Protein AF-A0A498FDV0-F1 (afdb_monomer)

Nearest PDB structures (foldseek):
  2m6u-assembly1_A  TM=8.963E-01  e=4.991E-01  Streptococcus pneumoniae
  7sqc-assembly1_1W  TM=2.515E-01  e=2.153E+00  Chlamydomonas reinhardtii
  6z0c-assembly1_A  TM=2.646E-01  e=5.334E+00  Escherichia coli
  7sqc-assembly1_1K  TM=2.424E-01  e=3.222E+00  Chlamydomonas reinhardtii

pLDDT: mean 96.11, std 3.75, range [72.81, 98.75]

Secondary structure (DSSP, 8-state):
-HHHHHHHHHHHHHH--SHHHHHHHHHHHHHHHHHHHHHHHHHHHHHHHHHHHHHHHHHHHHHHH-TTS-HHHHHHHHHHHHHHHHHHHHHHHH--SHHHHHHHHHHHHHHHHHHHHHHHHHHHHHHHHHHHHHHHHHHHHH-TTS-HHHHHHHHHHHHHHHHHHHHHHHH--SHHHHHHHHHHHHHHHHHHHHHHHHHHHHHHHHHHHH-

Radius of gyration: 33.16 Å; Cα contacts (8 Å, |Δi|>4): 135; chains: 1; bounding box: 68×24×111 Å

Foldseek 3Di:
DLVVLVVVLVVQLVVDPDPVSNVVSVVVSVVVSVVVVVCPLVVLLVVLLVVLVVVLVVLLVVLVPDPLADPVLSVVLNVVSVVLSVQLNVQSVPDPDSVSSVVSSVVSVVSS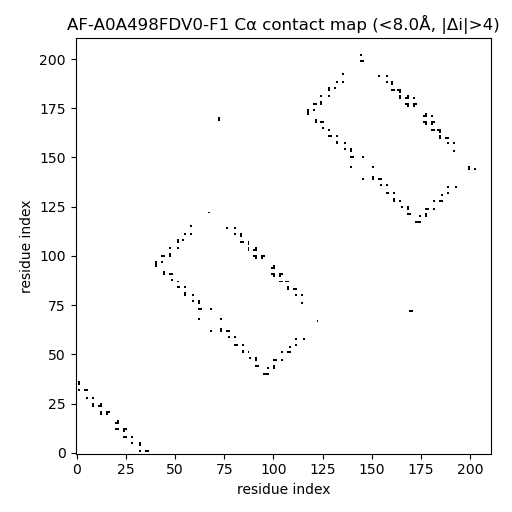VQSVVLVVLLVVLLVVLVVVLVVLLVVLVPDPLDDPVRSVVLNVQSVVLSVQLNVQSSPDPHSVSNVVSSVSSVVSSVVSVVVVVVSSVVVVVVVVVVD

Solvent-accessible surface area (backbone atoms only — not comparable to full-atom values): 11340 Å² total; per-residue (Å²): 105,71,66,59,50,50,53,51,40,54,53,51,40,74,67,40,90,43,74,67,51,32,51,52,45,50,55,54,40,51,52,53,52,52,52,52,60,68,45,49,56,64,50,51,39,56,53,49,49,54,53,51,50,52,54,51,50,53,51,48,52,52,48,71,69,37,84,91,52,51,73,68,52,40,50,56,52,47,54,52,50,50,52,47,49,54,51,32,49,52,43,29,71,67,37,88,47,73,64,46,33,51,50,27,53,50,54,40,51,51,56,52,48,52,50,55,53,50,53,50,52,45,54,55,50,50,55,53,51,52,51,56,50,49,53,53,49,53,54,48,71,69,37,84,89,52,52,73,70,55,41,51,55,49,47,54,54,49,51,51,47,49,54,50,30,49,52,41,34,67,68,35,90,46,73,66,46,32,52,53,25,52,51,54,38,51,51,56,52,49,53,52,54,52,51,53,53,52,50,47,53,54,51,52,58,51,54,65,73,77,109

Sequence (211 aa):
KAEELANSIINNINKATSNQAVSQVQTAGNHAIEQVHANEIPKAKIDANKDVDKQVQALIDEIDRNPNLTDKEKQALKDRINQILQQGHNDINNALTKEEIEQAKAQLAQALQDIKDLVKAKEDAKQDVDKQVQALIDEIDRNPNLTDKEKQALKDRINQILQQGHNDINNAMTKEAIEQAKERLAQALQEIKNLVKAKENAKQDVDKRVQ

Mean predicted aligned error: 5.33 Å

Structure (mmCIF, N/CA/C/O backbone):
data_AF-A0A498FDV0-F1
#
_entry.id   AF-A0A498FDV0-F1
#
loop_
_atom_site.group_PDB
_atom_site.id
_atom_site.type_symbol
_atom_site.label_atom_id
_atom_site.label_alt_id
_atom_site.label_comp_id
_atom_site.label_asym_id
_atom_site.label_entity_id
_atom_site.label_seq_id
_atom_site.pdbx_PDB_ins_code
_atom_site.Cartn_x
_atom_site.Cartn_y
_atom_site.Cartn_z
_atom_site.occupancy
_atom_site.B_iso_or_equiv
_atom_site.auth_seq_id
_atom_site.auth_comp_id
_atom_site.auth_asym_id
_atom_site.auth_atom_id
_atom_site.pdbx_PDB_model_num
ATOM 1 N N . LYS A 1 1 ? 23.142 -7.100 -31.910 1.00 75.94 1 LYS A N 1
ATOM 2 C CA . LYS A 1 1 ? 22.637 -6.068 -32.852 1.00 75.94 1 LYS A CA 1
ATOM 3 C C . LYS A 1 1 ? 23.708 -5.068 -33.282 1.00 75.94 1 LYS A C 1
ATOM 5 O O . LYS A 1 1 ? 24.055 -5.111 -34.451 1.00 75.94 1 LYS A O 1
ATOM 10 N N . ALA A 1 2 ? 24.250 -4.209 -32.407 1.00 83.19 2 ALA A N 1
ATOM 11 C CA . ALA A 1 2 ? 25.318 -3.276 -32.806 1.00 83.19 2 ALA A CA 1
ATOM 12 C C . ALA A 1 2 ? 26.604 -4.008 -33.252 1.00 83.19 2 ALA A C 1
ATOM 14 O O . ALA A 1 2 ? 27.137 -3.712 -34.315 1.00 83.19 2 ALA A O 1
ATOM 15 N N . GLU A 1 3 ? 27.032 -5.041 -32.516 1.00 86.38 3 GLU A N 1
ATOM 16 C CA . GLU A 1 3 ? 28.196 -5.873 -32.882 1.00 86.38 3 GLU A CA 1
ATOM 17 C C . GLU A 1 3 ? 27.989 -6.680 -34.171 1.00 86.38 3 GLU A C 1
ATOM 19 O O . GLU A 1 3 ? 28.874 -6.745 -35.017 1.00 86.38 3 GLU A O 1
ATOM 24 N N . GLU A 1 4 ? 26.807 -7.269 -34.367 1.00 91.25 4 GLU A N 1
ATOM 25 C CA . GLU A 1 4 ? 26.472 -7.992 -35.605 1.00 91.25 4 GLU A CA 1
ATOM 26 C C . GLU A 1 4 ? 26.481 -7.050 -36.818 1.00 91.25 4 GLU A C 1
ATOM 28 O O . GLU A 1 4 ? 27.007 -7.404 -37.875 1.00 91.25 4 GLU A O 1
ATOM 33 N N . LEU A 1 5 ? 25.944 -5.834 -36.654 1.00 92.25 5 LEU A N 1
ATOM 34 C CA . LEU A 1 5 ? 25.983 -4.786 -37.670 1.00 92.25 5 LEU A CA 1
ATOM 35 C C . LEU A 1 5 ? 27.429 -4.372 -37.972 1.00 92.25 5 LEU A C 1
ATOM 37 O O . LEU A 1 5 ? 27.810 -4.329 -39.141 1.00 92.25 5 LEU A O 1
ATOM 41 N N . ALA A 1 6 ? 28.250 -4.146 -36.943 1.00 94.12 6 ALA A N 1
ATOM 42 C CA . ALA A 1 6 ? 29.667 -3.823 -37.097 1.00 94.12 6 ALA A CA 1
ATOM 43 C C . ALA A 1 6 ? 30.427 -4.931 -37.848 1.00 94.12 6 ALA A C 1
ATOM 45 O O . ALA A 1 6 ? 31.130 -4.645 -38.816 1.00 94.12 6 ALA A O 1
ATOM 46 N N . ASN A 1 7 ? 30.216 -6.200 -37.488 1.00 95.44 7 ASN A N 1
ATOM 47 C CA . ASN A 1 7 ? 30.818 -7.347 -38.172 1.00 95.44 7 ASN A CA 1
ATOM 48 C C . ASN A 1 7 ? 30.384 -7.437 -39.643 1.00 95.44 7 ASN A C 1
ATOM 50 O O . ASN A 1 7 ? 31.200 -7.720 -40.522 1.00 95.44 7 ASN A O 1
ATOM 54 N N . SER A 1 8 ? 29.112 -7.157 -39.940 1.00 96.50 8 SER A N 1
ATOM 55 C CA . SER A 1 8 ? 28.621 -7.098 -41.320 1.00 96.50 8 SER A CA 1
ATOM 56 C C . SER A 1 8 ? 29.271 -5.962 -42.115 1.00 96.50 8 SER A C 1
ATOM 58 O O . SER A 1 8 ? 29.622 -6.162 -43.278 1.00 96.50 8 SER A O 1
ATOM 60 N N . ILE A 1 9 ? 29.443 -4.783 -41.512 1.00 96.69 9 ILE A N 1
ATOM 61 C CA . ILE A 1 9 ? 30.109 -3.634 -42.143 1.00 96.69 9 ILE A CA 1
ATOM 62 C C . ILE A 1 9 ? 31.575 -3.973 -42.436 1.00 96.69 9 ILE A C 1
ATOM 64 O O . ILE A 1 9 ? 32.017 -3.790 -43.569 1.00 96.69 9 ILE A O 1
ATOM 68 N N . ILE A 1 10 ? 32.302 -4.544 -41.468 1.00 97.25 10 ILE A N 1
ATOM 69 C CA . ILE A 1 10 ? 33.700 -4.985 -41.631 1.00 97.25 10 ILE A CA 1
ATOM 70 C C . ILE A 1 10 ? 33.821 -5.998 -42.777 1.00 97.25 10 ILE A C 1
ATOM 72 O O . ILE A 1 10 ? 34.682 -5.860 -43.643 1.00 97.25 10 ILE A O 1
ATOM 76 N N . ASN A 1 11 ? 32.919 -6.980 -42.844 1.00 97.69 11 ASN A N 1
ATOM 77 C CA . ASN A 1 11 ? 32.898 -7.951 -43.939 1.00 97.69 11 ASN A CA 1
ATOM 78 C C . ASN A 1 11 ? 32.643 -7.301 -45.306 1.00 97.69 11 ASN A C 1
ATOM 80 O O . ASN A 1 11 ? 33.243 -7.711 -46.299 1.00 97.69 11 ASN A O 1
ATOM 84 N N . ASN A 1 12 ? 31.771 -6.293 -45.376 1.00 97.44 12 ASN A N 1
ATOM 85 C CA . ASN A 1 12 ? 31.515 -5.556 -46.613 1.00 97.44 12 ASN A CA 1
ATOM 86 C C . ASN A 1 12 ? 32.717 -4.692 -47.027 1.00 97.44 12 ASN A C 1
ATOM 88 O O . ASN A 1 12 ? 33.015 -4.618 -48.217 1.00 97.44 12 ASN A O 1
ATOM 92 N N . ILE A 1 13 ? 33.447 -4.111 -46.068 1.00 97.62 13 ILE A N 1
ATOM 93 C CA . ILE A 1 13 ? 34.712 -3.403 -46.319 1.00 97.62 13 ILE A CA 1
ATOM 94 C C . ILE A 1 13 ? 35.754 -4.370 -46.893 1.00 97.62 13 ILE A C 1
ATOM 96 O O . ILE A 1 13 ? 36.356 -4.068 -47.918 1.00 97.62 13 ILE A O 1
ATOM 100 N N . ASN A 1 14 ? 35.906 -5.562 -46.304 1.00 97.81 14 ASN A N 1
ATOM 101 C CA . ASN A 1 14 ? 36.844 -6.585 -46.785 1.00 97.81 14 ASN A CA 1
ATOM 102 C C . ASN A 1 14 ? 36.540 -7.067 -48.218 1.00 97.81 14 ASN A C 1
ATOM 104 O O . ASN A 1 14 ? 37.439 -7.539 -48.909 1.00 97.81 14 ASN A O 1
ATOM 108 N N . LYS A 1 15 ? 35.282 -6.968 -48.669 1.00 97.38 15 LYS A N 1
ATOM 109 C CA . LYS A 1 15 ? 34.854 -7.325 -50.034 1.00 97.38 15 LYS A CA 1
ATOM 110 C C . LYS A 1 15 ? 34.998 -6.183 -51.045 1.00 97.38 15 LYS A C 1
ATOM 112 O O . LYS A 1 15 ? 34.870 -6.429 -52.244 1.00 97.38 15 LYS A O 1
ATOM 117 N N . ALA A 1 16 ? 35.203 -4.946 -50.598 1.00 97.56 16 ALA A N 1
ATOM 118 C CA . ALA A 1 16 ? 35.294 -3.792 -51.482 1.00 97.56 16 ALA A CA 1
ATOM 119 C C . ALA A 1 16 ? 36.609 -3.816 -52.281 1.00 97.56 16 ALA A C 1
ATOM 121 O O . ALA A 1 16 ? 37.687 -4.010 -51.729 1.00 97.56 16 ALA A O 1
ATOM 122 N N . THR A 1 17 ? 36.532 -3.590 -53.594 1.00 97.69 17 THR A N 1
ATOM 123 C CA . THR A 1 17 ? 37.682 -3.707 -54.515 1.00 97.69 17 THR A CA 1
ATOM 124 C C . THR A 1 17 ? 38.292 -2.360 -54.918 1.00 97.69 17 THR A C 1
ATOM 126 O O . THR A 1 17 ? 39.142 -2.305 -55.804 1.00 97.69 17 THR A O 1
ATOM 129 N N . SER A 1 18 ? 37.857 -1.255 -54.304 1.00 98.38 18 SER A N 1
ATOM 130 C CA . SER A 1 18 ? 38.384 0.088 -54.566 1.00 98.38 18 SER A CA 1
ATOM 131 C C . SER A 1 18 ? 38.294 0.985 -53.334 1.00 98.38 18 SER A C 1
ATOM 133 O O . SER A 1 18 ? 37.415 0.815 -52.488 1.00 98.38 18 SER A O 1
ATOM 135 N N . ASN A 1 19 ? 39.160 1.999 -53.270 1.00 97.25 19 ASN A N 1
ATOM 136 C CA . ASN A 1 19 ? 39.151 2.981 -52.181 1.00 97.25 19 ASN A CA 1
ATOM 137 C C . ASN A 1 19 ? 37.806 3.723 -52.082 1.00 97.25 19 ASN A C 1
ATOM 139 O O . ASN A 1 19 ? 37.327 3.996 -50.983 1.00 97.25 19 ASN A O 1
ATOM 143 N N . GLN A 1 20 ? 37.168 4.008 -53.223 1.00 97.94 20 GLN A N 1
ATOM 144 C CA . GLN A 1 20 ? 35.847 4.637 -53.253 1.00 97.94 20 GLN A CA 1
ATOM 145 C C . GLN A 1 20 ? 34.775 3.726 -52.640 1.00 97.94 20 GLN A C 1
ATOM 147 O O . GLN A 1 20 ? 33.971 4.194 -51.836 1.00 97.94 20 GLN A O 1
ATOM 152 N N . ALA A 1 21 ? 34.776 2.431 -52.975 1.00 97.69 21 ALA A N 1
ATOM 153 C CA . ALA A 1 21 ? 33.827 1.471 -52.416 1.00 97.69 21 ALA A CA 1
ATOM 154 C C . ALA A 1 21 ? 34.037 1.276 -50.903 1.00 97.69 21 ALA A C 1
ATOM 156 O O . ALA A 1 21 ? 33.063 1.261 -50.153 1.00 97.69 21 ALA A O 1
ATOM 157 N N . VAL A 1 22 ? 35.294 1.212 -50.439 1.00 97.81 22 VAL A N 1
ATOM 158 C CA . VAL A 1 22 ? 35.624 1.169 -49.002 1.00 97.81 22 VAL A CA 1
ATOM 159 C C . VAL A 1 22 ? 35.039 2.382 -48.275 1.00 97.81 22 VAL A C 1
ATOM 161 O O . VAL A 1 22 ? 34.340 2.217 -47.277 1.00 97.81 22 VAL A O 1
ATOM 164 N N . SER A 1 23 ? 35.266 3.590 -48.801 1.00 97.44 23 SER A N 1
ATOM 165 C CA . SER A 1 23 ? 34.762 4.829 -48.198 1.00 97.44 23 SER A CA 1
ATOM 166 C C . SER A 1 23 ? 33.230 4.867 -48.134 1.00 97.44 23 SER A C 1
ATOM 168 O O . SER A 1 23 ? 32.676 5.205 -47.091 1.00 97.44 23 SER A O 1
ATOM 170 N N . GLN A 1 24 ? 32.534 4.448 -49.197 1.00 97.44 24 GLN A N 1
ATOM 171 C CA . GLN A 1 24 ? 31.067 4.396 -49.218 1.00 97.44 24 GLN A CA 1
ATOM 172 C C . GLN A 1 24 ? 30.502 3.431 -48.166 1.00 97.44 24 GLN A C 1
ATOM 174 O O . GLN A 1 24 ? 29.576 3.795 -47.436 1.00 97.44 24 GLN A O 1
ATOM 179 N N . VAL A 1 25 ? 31.067 2.222 -48.056 1.00 97.62 25 VAL A N 1
ATOM 180 C CA . VAL A 1 25 ? 30.638 1.231 -47.054 1.00 97.62 25 VAL A CA 1
ATOM 181 C C . VAL A 1 25 ? 30.914 1.735 -45.639 1.00 97.62 25 VAL A C 1
ATOM 183 O O . VAL A 1 25 ? 30.055 1.590 -44.771 1.00 97.62 25 VAL A O 1
ATOM 186 N N . GLN A 1 26 ? 32.071 2.359 -45.402 1.00 96.94 26 GLN A N 1
ATOM 187 C CA . GLN A 1 26 ? 32.419 2.921 -44.098 1.00 96.94 26 GLN A CA 1
ATOM 188 C C . GLN A 1 26 ? 31.455 4.043 -43.687 1.00 96.94 26 GLN A C 1
ATOM 190 O O . GLN A 1 26 ? 30.926 4.008 -42.580 1.00 96.94 26 GLN A O 1
ATOM 195 N N . THR A 1 27 ? 31.181 5.012 -44.567 1.00 97.25 27 THR A N 1
ATOM 196 C CA . THR A 1 27 ? 30.262 6.122 -44.265 1.00 97.25 27 THR A CA 1
ATOM 197 C C . THR A 1 27 ? 28.844 5.624 -43.986 1.00 97.25 27 THR A C 1
ATOM 199 O O . THR A 1 27 ? 28.249 6.010 -42.981 1.00 97.25 27 THR A O 1
ATOM 202 N N . ALA A 1 28 ? 28.312 4.730 -44.827 1.00 95.62 28 ALA A N 1
ATOM 203 C CA . ALA A 1 28 ? 26.990 4.144 -44.610 1.00 95.62 28 ALA A CA 1
ATOM 204 C C . ALA A 1 28 ? 26.937 3.303 -43.323 1.00 95.62 28 ALA A C 1
ATOM 206 O O . ALA A 1 28 ? 25.962 3.367 -42.574 1.00 95.62 28 ALA A O 1
ATOM 207 N N . GLY A 1 29 ? 28.000 2.543 -43.047 1.00 95.25 29 GLY A N 1
ATOM 208 C CA . GLY A 1 29 ? 28.129 1.732 -41.843 1.00 95.25 29 GLY A CA 1
ATOM 209 C C . GLY A 1 29 ? 28.155 2.567 -40.564 1.00 95.25 29 GLY A C 1
ATOM 210 O O . GLY A 1 29 ? 27.414 2.266 -39.630 1.00 95.25 29 GLY A O 1
ATOM 211 N N . ASN A 1 30 ? 28.938 3.648 -40.541 1.00 94.06 30 ASN A N 1
ATOM 212 C CA . ASN A 1 30 ? 28.981 4.581 -39.414 1.00 94.06 30 ASN A CA 1
ATOM 213 C C . ASN A 1 30 ? 27.600 5.189 -39.149 1.00 94.06 30 ASN A C 1
ATOM 215 O O . ASN A 1 30 ? 27.132 5.158 -38.013 1.00 94.06 30 ASN A O 1
ATOM 219 N N . HIS A 1 31 ? 26.907 5.642 -40.199 1.00 93.31 31 HIS A N 1
ATOM 220 C CA . HIS A 1 31 ? 25.555 6.178 -40.060 1.00 93.31 31 HIS A CA 1
ATOM 221 C C . HIS A 1 31 ? 24.572 5.140 -39.493 1.00 93.31 31 HIS A C 1
ATOM 223 O O . HIS A 1 31 ? 23.758 5.453 -38.627 1.00 93.31 31 HIS A O 1
ATOM 229 N N . ALA A 1 32 ? 24.663 3.880 -39.930 1.00 92.31 32 ALA A N 1
ATOM 230 C CA . ALA A 1 32 ? 23.825 2.805 -39.404 1.00 92.31 32 ALA A CA 1
ATOM 231 C C . ALA A 1 32 ? 24.106 2.513 -37.917 1.00 92.31 32 ALA A C 1
ATOM 233 O O . ALA A 1 32 ? 23.172 2.282 -37.149 1.00 92.31 32 ALA A O 1
ATOM 234 N N . ILE A 1 33 ? 25.373 2.549 -37.491 1.00 91.25 33 ILE A N 1
ATOM 235 C CA . ILE A 1 33 ? 25.759 2.374 -36.081 1.00 91.25 33 ILE A CA 1
ATOM 236 C C . ILE A 1 33 ? 25.231 3.535 -35.227 1.00 91.25 33 ILE A C 1
ATOM 238 O O . ILE A 1 33 ? 24.630 3.296 -34.179 1.00 91.25 33 ILE A O 1
ATOM 242 N N . GLU A 1 34 ? 25.387 4.777 -35.691 1.00 89.38 34 GLU A N 1
ATOM 243 C CA . GLU A 1 34 ? 24.839 5.965 -35.024 1.00 89.38 34 GLU A CA 1
ATOM 244 C C . GLU A 1 34 ? 23.321 5.865 -34.847 1.00 89.38 34 GLU A C 1
ATOM 246 O O . GLU A 1 34 ? 22.807 6.120 -33.757 1.00 89.38 34 GLU A O 1
ATOM 251 N N . GLN A 1 35 ? 22.599 5.418 -35.879 1.00 88.25 35 GLN A N 1
ATOM 252 C CA . GLN A 1 35 ? 21.157 5.190 -35.790 1.00 88.25 35 GLN A CA 1
ATOM 253 C C . GLN A 1 35 ? 20.791 4.105 -34.769 1.00 88.25 35 GLN A C 1
ATOM 255 O O . GLN A 1 35 ? 19.792 4.243 -34.062 1.00 88.25 35 GLN A O 1
ATOM 260 N N . VAL A 1 36 ? 21.563 3.018 -34.672 1.00 88.81 36 VAL A N 1
ATOM 261 C CA . VAL A 1 36 ? 21.324 1.985 -33.650 1.00 88.81 36 VAL A CA 1
ATOM 262 C C . VAL A 1 36 ? 21.475 2.582 -32.255 1.00 88.81 36 VAL A C 1
ATOM 264 O O . VAL A 1 36 ? 20.561 2.429 -31.446 1.00 88.81 36 VAL A O 1
ATOM 267 N N . HIS A 1 37 ? 22.567 3.304 -31.994 1.00 85.06 37 HIS A N 1
ATOM 268 C CA . HIS A 1 37 ? 22.805 3.946 -30.700 1.00 85.06 37 HIS A CA 1
ATOM 269 C C . HIS A 1 37 ? 21.717 4.970 -30.353 1.00 85.06 37 HIS A C 1
ATOM 271 O O . HIS A 1 37 ? 21.206 4.961 -29.233 1.00 85.06 37 HIS A O 1
ATOM 277 N N . ALA A 1 38 ? 21.287 5.784 -31.322 1.00 84.00 38 ALA A N 1
ATOM 278 C CA . ALA A 1 38 ? 20.206 6.752 -31.136 1.00 84.00 38 ALA A CA 1
ATOM 279 C C . ALA A 1 38 ? 18.871 6.098 -30.726 1.00 84.00 38 ALA A C 1
ATOM 281 O O . ALA A 1 38 ? 18.073 6.707 -30.015 1.00 84.00 38 ALA A O 1
ATOM 282 N N . ASN A 1 39 ? 18.632 4.846 -31.130 1.00 90.25 39 ASN A N 1
ATOM 283 C CA . ASN A 1 39 ? 17.395 4.118 -30.847 1.00 90.25 39 ASN A CA 1
ATOM 284 C C . ASN A 1 39 ? 17.421 3.298 -29.546 1.00 90.25 39 ASN A C 1
ATOM 286 O O . ASN A 1 39 ? 16.374 2.803 -29.120 1.00 90.25 39 ASN A O 1
ATOM 290 N N . GLU A 1 40 ? 18.572 3.145 -28.884 1.00 92.31 40 GLU A N 1
ATOM 291 C CA . GLU A 1 40 ? 18.654 2.332 -27.666 1.00 92.31 40 GLU A CA 1
ATOM 292 C C . GLU A 1 40 ? 17.904 2.949 -26.482 1.00 92.31 40 GLU A C 1
ATOM 294 O O . GLU A 1 40 ? 17.214 2.228 -25.760 1.00 92.31 40 GLU A O 1
ATOM 299 N N . ILE A 1 41 ? 18.008 4.269 -26.292 1.00 94.38 41 ILE A N 1
ATOM 300 C CA . ILE A 1 41 ? 17.327 4.978 -25.199 1.00 94.38 41 ILE A CA 1
ATOM 301 C C . ILE A 1 41 ? 15.803 4.998 -25.402 1.00 94.38 41 ILE A C 1
ATOM 303 O O . ILE A 1 41 ? 15.097 4.580 -24.484 1.00 94.38 41 ILE A O 1
ATOM 307 N N . PRO A 1 42 ? 15.256 5.378 -26.578 1.00 95.88 42 PRO A N 1
ATOM 308 C CA . PRO A 1 42 ? 13.819 5.270 -26.835 1.00 95.88 42 PRO A CA 1
ATOM 309 C C . PRO A 1 42 ? 13.261 3.866 -26.585 1.00 95.88 42 PRO A C 1
ATOM 311 O O . PRO A 1 42 ? 12.205 3.719 -25.971 1.00 95.88 42 PRO A O 1
ATOM 314 N N . LYS A 1 43 ? 13.984 2.820 -27.010 1.00 95.62 43 LYS A N 1
ATOM 315 C CA . LYS A 1 43 ? 13.566 1.440 -26.756 1.00 95.62 43 LYS A CA 1
ATOM 316 C C . LYS A 1 43 ? 13.569 1.112 -25.259 1.00 95.62 43 LYS A C 1
ATOM 318 O O . LYS A 1 43 ? 12.594 0.546 -24.775 1.00 95.62 43 LYS A O 1
ATOM 323 N N . ALA A 1 44 ? 14.624 1.489 -24.534 1.00 97.31 44 ALA A N 1
ATOM 324 C CA . ALA A 1 44 ? 14.711 1.267 -23.092 1.00 97.31 44 ALA A CA 1
ATOM 325 C C . ALA A 1 44 ? 13.559 1.946 -22.331 1.00 97.31 44 ALA A C 1
ATOM 327 O O . ALA A 1 44 ? 13.000 1.337 -21.427 1.00 97.31 44 ALA A O 1
ATOM 328 N N . LYS A 1 45 ? 13.140 3.153 -22.742 1.00 98.25 45 LYS A N 1
ATOM 329 C CA . LYS A 1 45 ? 11.968 3.841 -22.170 1.00 98.25 45 LYS A CA 1
ATOM 330 C C . LYS A 1 45 ? 10.669 3.067 -22.389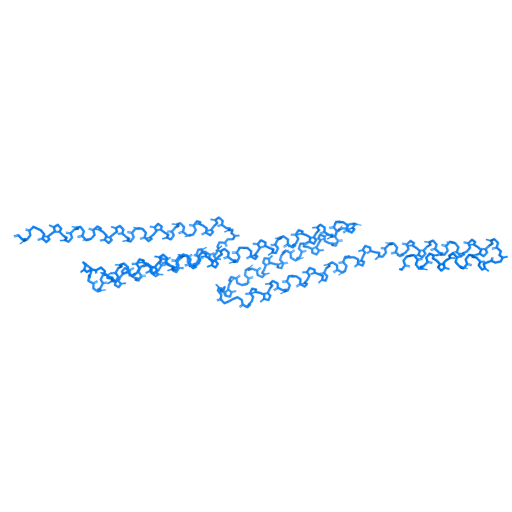 1.00 98.25 45 LYS A C 1
ATOM 332 O O . LYS A 1 45 ? 9.886 2.912 -21.460 1.00 98.25 45 LYS A O 1
ATOM 337 N N . ILE A 1 46 ? 10.445 2.552 -23.601 1.00 98.12 46 ILE A N 1
ATOM 338 C CA . ILE A 1 46 ? 9.254 1.745 -23.918 1.00 98.12 46 ILE A CA 1
ATOM 339 C C . ILE A 1 46 ? 9.209 0.478 -23.060 1.00 98.12 46 ILE A C 1
ATOM 341 O O . ILE A 1 46 ? 8.150 0.130 -22.536 1.00 98.12 46 ILE A O 1
ATOM 345 N N . ASP A 1 47 ? 10.338 -0.220 -22.939 1.00 97.88 47 ASP A N 1
ATOM 346 C CA . ASP A 1 47 ? 10.422 -1.450 -22.153 1.00 97.88 47 ASP A CA 1
ATOM 347 C C . ASP A 1 47 ? 10.231 -1.147 -20.652 1.00 97.88 47 ASP A C 1
ATOM 349 O O . ASP A 1 47 ? 9.429 -1.808 -19.994 1.00 97.88 47 ASP A O 1
ATOM 353 N N . ALA A 1 48 ? 10.844 -0.075 -20.139 1.00 98.62 48 ALA A N 1
ATOM 354 C CA . ALA A 1 48 ? 10.668 0.389 -18.763 1.00 98.62 48 ALA A CA 1
ATOM 355 C C . ALA A 1 48 ? 9.215 0.766 -18.433 1.00 98.62 48 ALA A C 1
ATOM 357 O O . ALA A 1 48 ? 8.694 0.318 -17.413 1.00 98.62 48 ALA A O 1
ATOM 358 N N . ASN A 1 49 ? 8.546 1.524 -19.308 1.00 98.50 49 ASN A N 1
ATOM 359 C CA . ASN A 1 49 ? 7.143 1.910 -19.134 1.00 98.50 49 ASN A CA 1
ATOM 360 C C . ASN A 1 49 ? 6.228 0.676 -19.049 1.00 98.50 49 ASN A C 1
ATOM 362 O O . ASN A 1 49 ? 5.400 0.577 -18.148 1.00 98.50 49 ASN A O 1
ATOM 366 N N . LYS A 1 50 ? 6.444 -0.332 -19.907 1.00 98.56 50 LYS A N 1
ATOM 367 C CA . LYS A 1 50 ? 5.698 -1.602 -19.831 1.00 98.56 50 LYS A CA 1
ATOM 368 C C . LYS A 1 50 ? 5.940 -2.356 -18.525 1.00 98.56 50 LYS A C 1
ATOM 370 O O . LYS A 1 50 ? 5.028 -3.011 -18.022 1.00 98.56 50 LYS A O 1
ATOM 375 N N . ASP A 1 51 ? 7.165 -2.330 -18.010 1.00 98.38 51 ASP A N 1
ATOM 376 C CA . ASP A 1 51 ? 7.507 -3.021 -16.769 1.00 98.38 51 ASP A CA 1
ATOM 377 C C . ASP A 1 51 ? 6.877 -2.343 -15.547 1.00 98.38 51 ASP A C 1
ATOM 379 O O . ASP A 1 51 ? 6.371 -3.042 -14.666 1.00 98.38 51 ASP A O 1
ATOM 383 N N . VAL A 1 52 ? 6.858 -1.006 -15.490 1.00 98.56 52 VAL A N 1
ATOM 384 C CA . VAL A 1 52 ? 6.190 -0.286 -14.391 1.00 98.56 52 VAL A CA 1
ATOM 385 C C . VAL A 1 52 ? 4.668 -0.392 -14.477 1.00 98.56 52 VAL A C 1
ATOM 387 O O . VAL A 1 52 ? 4.033 -0.585 -13.443 1.00 98.56 52 VAL A O 1
ATOM 390 N N . ASP A 1 53 ? 4.084 -0.395 -15.683 1.00 98.75 53 ASP A N 1
ATOM 391 C CA . ASP A 1 53 ? 2.645 -0.628 -15.882 1.00 98.75 53 ASP A CA 1
ATOM 392 C C . ASP A 1 53 ? 2.218 -1.986 -15.305 1.00 98.75 53 ASP A C 1
ATOM 394 O O . ASP A 1 53 ? 1.221 -2.087 -14.589 1.00 98.75 53 ASP A O 1
ATOM 398 N N . LYS A 1 54 ? 3.004 -3.043 -15.558 1.00 98.50 54 LYS A N 1
ATOM 399 C CA . LYS A 1 54 ? 2.743 -4.382 -15.001 1.00 98.50 54 LYS A CA 1
ATOM 400 C C . LYS A 1 54 ? 2.838 -4.409 -13.478 1.00 98.50 54 LYS A C 1
ATOM 402 O O . LYS A 1 54 ? 1.999 -5.036 -12.836 1.00 98.50 54 LYS A O 1
ATOM 407 N N . GLN A 1 55 ? 3.854 -3.764 -12.903 1.00 98.12 55 GLN A N 1
ATOM 408 C CA . GLN A 1 55 ? 4.026 -3.700 -11.447 1.00 98.12 55 GLN A CA 1
ATOM 409 C C . GLN A 1 55 ? 2.864 -2.966 -10.776 1.00 98.12 55 GLN A C 1
ATOM 411 O O . GLN A 1 55 ? 2.331 -3.437 -9.771 1.00 98.12 55 GLN A O 1
ATOM 416 N N . VAL A 1 56 ? 2.436 -1.846 -11.361 1.00 98.62 56 VAL A N 1
ATOM 417 C CA . VAL A 1 56 ? 1.288 -1.082 -10.876 1.00 98.62 56 VAL A CA 1
ATOM 418 C C . VAL A 1 56 ? 0.004 -1.894 -10.981 1.00 98.62 56 VAL A C 1
ATOM 420 O O . VAL A 1 56 ? -0.720 -1.994 -9.991 1.00 98.62 56 VAL A O 1
ATOM 423 N N . GLN A 1 57 ? -0.256 -2.537 -12.122 1.00 98.62 57 GLN A N 1
ATOM 424 C CA . GLN A 1 57 ? -1.451 -3.365 -12.282 1.00 98.62 57 GLN A CA 1
ATOM 425 C C . GLN A 1 57 ? -1.486 -4.520 -11.274 1.00 98.62 57 GLN A C 1
ATOM 427 O O . GLN A 1 57 ? -2.537 -4.800 -10.707 1.00 98.62 57 GLN A O 1
ATOM 432 N N . ALA A 1 58 ? -0.344 -5.157 -10.995 1.00 98.38 58 ALA A N 1
ATOM 433 C CA . ALA A 1 58 ? -0.267 -6.213 -9.990 1.00 98.38 58 ALA A CA 1
ATOM 434 C C . ALA A 1 58 ? -0.663 -5.713 -8.588 1.00 98.38 58 ALA A C 1
ATOM 436 O O . ALA A 1 58 ? -1.425 -6.383 -7.895 1.00 98.38 58 ALA A O 1
ATOM 437 N N . LEU A 1 59 ? -0.204 -4.524 -8.180 1.00 98.44 59 LEU A N 1
ATOM 438 C CA . LEU A 1 59 ? -0.600 -3.939 -6.896 1.00 98.44 59 LEU A CA 1
ATOM 439 C C . LEU A 1 59 ? -2.078 -3.508 -6.882 1.00 98.44 59 LEU A C 1
ATOM 441 O O . LEU A 1 59 ? -2.759 -3.694 -5.875 1.00 98.44 59 LEU A O 1
ATOM 445 N N . ILE A 1 60 ? -2.599 -2.969 -7.986 1.00 98.56 60 ILE A N 1
ATOM 446 C CA . ILE A 1 60 ? -4.029 -2.649 -8.111 1.00 98.56 60 ILE A CA 1
ATOM 447 C C . ILE A 1 60 ? -4.878 -3.916 -7.928 1.00 98.56 60 ILE A C 1
ATOM 449 O O . ILE A 1 60 ? -5.823 -3.904 -7.141 1.00 98.56 60 ILE A O 1
ATOM 453 N N . ASP A 1 61 ? -4.502 -5.021 -8.573 1.00 98.50 61 ASP A N 1
ATOM 454 C CA . ASP A 1 61 ? -5.176 -6.314 -8.430 1.00 98.50 61 ASP A CA 1
ATOM 455 C C . ASP A 1 61 ? -5.106 -6.853 -6.988 1.00 98.50 61 ASP A C 1
ATOM 457 O O . ASP A 1 61 ? -6.090 -7.400 -6.483 1.00 98.50 61 ASP A O 1
ATOM 461 N N . GLU A 1 62 ? -3.952 -6.722 -6.320 1.00 97.88 62 GLU A N 1
ATOM 462 C CA . GLU A 1 62 ? -3.782 -7.081 -4.902 1.00 97.88 62 GLU A CA 1
ATOM 463 C C . GLU A 1 62 ? -4.744 -6.274 -4.010 1.00 97.88 62 GLU A C 1
ATOM 465 O O . GLU A 1 62 ? -5.424 -6.850 -3.158 1.00 97.88 62 GLU A O 1
ATOM 470 N N . ILE A 1 63 ? -4.858 -4.961 -4.237 1.00 97.12 63 ILE A N 1
ATOM 471 C CA . ILE A 1 63 ? -5.770 -4.072 -3.499 1.00 97.12 63 ILE A CA 1
ATOM 472 C C . ILE A 1 63 ? -7.232 -4.428 -3.760 1.00 97.12 63 ILE A C 1
ATOM 474 O O . ILE A 1 63 ? -8.022 -4.508 -2.818 1.00 97.12 63 ILE A O 1
ATOM 478 N N . ASP A 1 64 ? -7.608 -4.672 -5.015 1.00 98.00 64 ASP A N 1
ATOM 479 C CA . ASP A 1 64 ? -8.987 -5.003 -5.372 1.00 98.00 64 ASP A CA 1
ATOM 480 C C . ASP A 1 64 ? -9.434 -6.332 -4.746 1.00 98.00 64 ASP A C 1
ATOM 482 O O . ASP A 1 64 ? -10.573 -6.445 -4.278 1.00 98.00 64 ASP A O 1
ATOM 486 N N . ARG A 1 65 ? -8.529 -7.314 -4.652 1.00 97.75 65 ARG A N 1
ATOM 487 C CA . ARG A 1 65 ? -8.791 -8.615 -4.015 1.00 97.75 65 ARG A CA 1
ATOM 488 C C . ARG A 1 65 ? -8.735 -8.585 -2.491 1.00 97.75 65 ARG A C 1
ATOM 490 O O . ARG A 1 65 ? -9.169 -9.554 -1.874 1.00 97.75 65 ARG A O 1
ATOM 497 N N . ASN A 1 66 ? -8.230 -7.516 -1.877 1.00 95.25 66 ASN A N 1
ATOM 498 C CA . ASN A 1 66 ? -8.107 -7.441 -0.427 1.00 95.25 66 ASN A CA 1
ATOM 499 C C . ASN A 1 66 ? -9.499 -7.286 0.237 1.00 95.25 66 ASN A C 1
ATOM 501 O O . ASN A 1 66 ? -10.175 -6.278 0.001 1.00 95.25 66 ASN A O 1
ATOM 505 N N . PRO A 1 67 ? -9.958 -8.251 1.060 1.00 93.50 67 PRO A N 1
ATOM 506 C CA . PRO A 1 67 ? -11.264 -8.187 1.719 1.00 93.50 67 PRO A CA 1
ATOM 507 C C . PRO A 1 67 ? -11.283 -7.280 2.961 1.00 93.50 67 PRO A C 1
ATOM 509 O O . PRO A 1 67 ? -12.359 -6.926 3.433 1.00 93.50 67 PRO A O 1
ATOM 512 N N . ASN A 1 68 ? -10.118 -6.894 3.489 1.00 88.88 68 ASN A N 1
ATOM 513 C CA . ASN A 1 68 ? -9.983 -6.055 4.685 1.00 88.88 68 ASN A CA 1
ATOM 514 C C . ASN A 1 68 ? -10.058 -4.549 4.371 1.00 88.88 68 ASN A C 1
ATOM 516 O O . ASN A 1 68 ? -10.078 -3.714 5.285 1.00 88.88 68 ASN A O 1
ATOM 520 N N . LEU A 1 69 ? -10.074 -4.196 3.083 1.00 90.94 69 LEU A N 1
ATOM 521 C CA . LEU A 1 69 ? -10.223 -2.830 2.595 1.00 90.94 69 LEU A CA 1
ATOM 522 C C . LEU A 1 69 ? -11.664 -2.579 2.151 1.00 90.94 69 LEU A C 1
ATOM 524 O O . LEU A 1 69 ? -12.236 -3.345 1.376 1.00 90.94 69 LEU A O 1
ATOM 528 N N . THR A 1 70 ? -12.225 -1.459 2.592 1.00 89.31 70 THR A N 1
ATOM 529 C CA . THR A 1 70 ? -13.490 -0.931 2.072 1.00 89.31 70 THR A CA 1
ATOM 530 C C . THR A 1 70 ? -13.324 -0.420 0.641 1.00 89.31 70 THR A C 1
ATOM 532 O O . THR A 1 70 ? -12.228 -0.038 0.227 1.00 89.31 70 THR A O 1
ATOM 535 N N . ASP A 1 71 ? -14.419 -0.320 -0.115 1.00 92.50 71 ASP A N 1
ATOM 536 C CA . ASP A 1 71 ? -14.381 0.199 -1.492 1.00 92.50 71 ASP A CA 1
ATOM 537 C C . ASP A 1 71 ? -13.790 1.614 -1.573 1.00 92.50 71 ASP A C 1
ATOM 539 O O . ASP A 1 71 ? -13.037 1.939 -2.492 1.00 92.50 71 ASP A O 1
ATOM 543 N N . LYS A 1 72 ? -14.074 2.451 -0.568 1.00 89.44 72 LYS A N 1
ATOM 544 C CA . LYS A 1 72 ? -13.521 3.805 -0.472 1.00 89.44 72 LYS A CA 1
ATOM 545 C C . LYS A 1 72 ? -12.005 3.789 -0.249 1.00 89.44 72 LYS A C 1
ATOM 547 O O . LYS A 1 72 ? -11.299 4.575 -0.877 1.00 89.44 72 LYS A O 1
ATOM 552 N N . GLU A 1 73 ? -11.501 2.903 0.615 1.00 90.25 73 GLU A N 1
ATOM 553 C CA . GLU A 1 73 ? -10.056 2.725 0.824 1.00 90.25 73 GLU A CA 1
ATOM 554 C C . GLU A 1 73 ? -9.374 2.221 -0.450 1.00 90.25 73 GLU A C 1
ATOM 556 O O . GLU A 1 73 ? -8.352 2.776 -0.854 1.00 90.25 73 GLU A O 1
ATOM 561 N N . LYS A 1 74 ? -9.966 1.222 -1.119 1.00 94.06 74 LYS A N 1
ATOM 562 C CA . LYS A 1 74 ? -9.458 0.702 -2.395 1.00 94.06 74 LYS A CA 1
ATOM 563 C C . LYS A 1 74 ? -9.346 1.811 -3.430 1.00 94.06 74 LYS A C 1
ATOM 565 O O . LYS A 1 74 ? -8.306 1.938 -4.070 1.00 94.06 74 LYS A O 1
ATOM 570 N N . GLN A 1 75 ? -10.382 2.637 -3.576 1.00 95.62 75 GLN A N 1
ATOM 571 C CA . GLN A 1 75 ? -10.358 3.734 -4.540 1.00 95.62 75 GLN A CA 1
ATOM 572 C C . GLN A 1 75 ? -9.258 4.754 -4.220 1.00 95.62 75 GLN A C 1
ATOM 574 O O . GLN A 1 75 ? -8.476 5.087 -5.104 1.00 95.62 75 GLN A O 1
ATOM 579 N N . ALA A 1 76 ? -9.129 5.180 -2.960 1.00 91.81 76 ALA A N 1
ATOM 580 C CA . ALA A 1 76 ? -8.100 6.140 -2.561 1.00 91.81 76 ALA A CA 1
ATOM 581 C C . ALA A 1 76 ? -6.670 5.614 -2.798 1.00 91.81 76 ALA A C 1
ATOM 583 O O . ALA A 1 76 ? -5.798 6.354 -3.257 1.00 91.81 76 ALA A O 1
ATOM 584 N N . LEU A 1 77 ? -6.427 4.328 -2.522 1.00 95.56 77 LEU A N 1
ATOM 585 C CA . LEU A 1 77 ? -5.136 3.691 -2.788 1.00 95.56 77 LEU A CA 1
ATOM 586 C C . LEU A 1 77 ? -4.860 3.589 -4.293 1.00 95.56 77 LEU A C 1
ATOM 588 O O . LEU A 1 77 ? -3.757 3.918 -4.725 1.00 95.56 77 LEU A O 1
ATOM 592 N N . LYS A 1 78 ? -5.857 3.200 -5.099 1.00 97.31 78 LYS A N 1
ATOM 593 C CA . LYS A 1 78 ? -5.736 3.154 -6.566 1.00 97.31 78 LYS A CA 1
ATOM 594 C C . LYS A 1 78 ? -5.452 4.530 -7.160 1.00 97.31 78 LYS A C 1
ATOM 596 O O . LYS A 1 78 ? -4.577 4.647 -8.013 1.00 97.31 78 LYS A O 1
ATOM 601 N N . ASP A 1 79 ? -6.117 5.576 -6.677 1.00 97.56 79 ASP A N 1
ATOM 602 C CA . ASP A 1 79 ? -5.854 6.952 -7.108 1.00 97.56 79 ASP A CA 1
ATOM 603 C C . ASP A 1 79 ? -4.408 7.356 -6.794 1.00 97.56 79 ASP A C 1
ATOM 605 O O . ASP A 1 79 ? -3.710 7.910 -7.646 1.00 97.56 79 ASP A O 1
ATOM 609 N N . ARG A 1 80 ? -3.914 7.011 -5.597 1.00 96.50 80 ARG A N 1
ATOM 610 C CA . ARG A 1 80 ? -2.527 7.284 -5.205 1.00 96.50 80 ARG A CA 1
ATOM 611 C C . ARG A 1 80 ? -1.515 6.507 -6.047 1.00 96.50 80 ARG A C 1
ATOM 613 O O . ARG A 1 80 ? -0.501 7.070 -6.452 1.00 96.50 80 ARG A O 1
ATOM 620 N N . ILE A 1 81 ? -1.790 5.240 -6.338 1.00 98.44 81 ILE A N 1
ATOM 621 C CA . ILE A 1 81 ? -0.952 4.405 -7.203 1.00 98.44 81 ILE A CA 1
ATOM 622 C C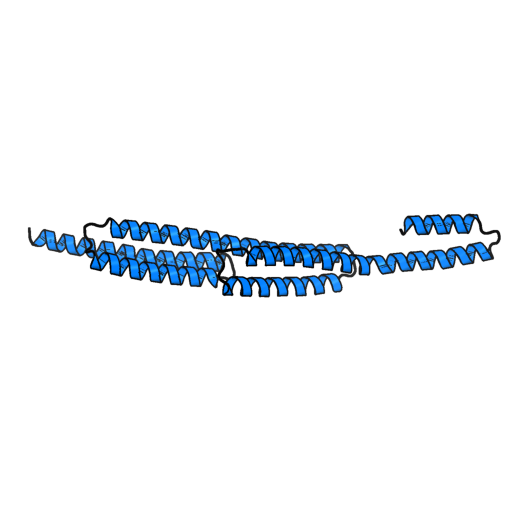 . ILE A 1 81 ? -0.916 4.959 -8.629 1.00 98.44 81 ILE A C 1
ATOM 624 O O . ILE A 1 81 ? 0.155 5.034 -9.223 1.00 98.44 81 ILE A O 1
ATOM 628 N N . ASN A 1 82 ? -2.048 5.418 -9.162 1.00 98.56 82 ASN A N 1
ATOM 629 C CA . ASN A 1 82 ? -2.098 6.043 -10.482 1.00 98.56 82 ASN A CA 1
ATOM 630 C C . ASN A 1 82 ? -1.293 7.350 -10.537 1.00 98.56 82 ASN A C 1
ATOM 632 O O . ASN A 1 82 ? -0.648 7.619 -11.548 1.00 98.56 82 ASN A O 1
ATOM 636 N N . GLN A 1 83 ? -1.263 8.137 -9.455 1.00 98.50 83 GLN A N 1
ATOM 637 C CA . GLN A 1 83 ? -0.373 9.303 -9.358 1.00 98.50 83 GLN A CA 1
ATOM 638 C C . GLN A 1 83 ? 1.107 8.897 -9.391 1.00 98.50 83 GLN A C 1
ATOM 640 O O . GLN A 1 83 ? 1.894 9.520 -10.102 1.00 98.50 83 GLN A O 1
ATOM 645 N N . ILE A 1 84 ? 1.483 7.841 -8.659 1.00 98.50 84 ILE A N 1
ATOM 646 C CA . ILE A 1 84 ? 2.846 7.284 -8.685 1.00 98.50 84 ILE A CA 1
ATOM 647 C C . ILE A 1 84 ? 3.200 6.807 -10.100 1.00 98.50 84 ILE A C 1
ATOM 649 O O . ILE A 1 84 ? 4.287 7.106 -10.587 1.00 98.50 84 ILE A O 1
ATOM 653 N N . LEU A 1 85 ? 2.278 6.120 -10.783 1.00 98.69 85 LEU A N 1
ATOM 654 C CA . LEU A 1 85 ? 2.477 5.651 -12.153 1.00 98.69 85 LEU A CA 1
ATOM 655 C C . LEU A 1 85 ? 2.697 6.818 -13.122 1.00 98.69 85 LEU A C 1
ATOM 657 O O . LEU A 1 85 ? 3.644 6.795 -13.902 1.00 98.69 85 LEU A O 1
ATOM 661 N N . GLN A 1 86 ? 1.856 7.853 -13.057 1.00 98.75 86 GLN A N 1
ATOM 662 C CA . GLN A 1 86 ? 2.008 9.050 -13.890 1.00 98.75 86 GLN A CA 1
ATOM 663 C C . GLN A 1 86 ? 3.361 9.729 -13.666 1.00 98.75 86 GLN A C 1
ATOM 665 O O . GLN A 1 86 ? 4.022 10.102 -14.634 1.00 98.75 86 GLN A O 1
ATOM 670 N N . GLN A 1 87 ? 3.791 9.855 -12.408 1.00 98.62 87 GLN A N 1
ATOM 671 C CA . GLN A 1 87 ? 5.103 10.405 -12.082 1.00 98.62 87 GLN A CA 1
ATOM 672 C C . GLN A 1 87 ? 6.231 9.532 -12.651 1.00 98.62 87 GLN A C 1
ATOM 674 O O . GLN A 1 87 ? 7.106 10.051 -13.336 1.00 98.62 87 GLN A O 1
ATOM 679 N N . GLY A 1 88 ? 6.157 8.209 -12.477 1.00 98.62 88 GLY A N 1
ATOM 680 C CA . GLY A 1 88 ? 7.148 7.281 -13.023 1.00 98.62 88 GLY A CA 1
ATOM 681 C C . GLY A 1 88 ? 7.244 7.318 -14.550 1.00 98.62 88 GLY A C 1
ATOM 682 O O . GLY A 1 88 ? 8.351 7.340 -15.083 1.00 98.62 88 GLY A O 1
ATOM 683 N N . HIS A 1 89 ? 6.114 7.403 -15.264 1.00 98.62 89 HIS A N 1
ATOM 684 C CA . HIS A 1 89 ? 6.112 7.608 -16.722 1.00 98.62 89 HIS A CA 1
ATOM 685 C C . HIS A 1 89 ? 6.812 8.910 -17.104 1.00 98.62 89 HIS A C 1
ATOM 687 O O . HIS A 1 89 ? 7.603 8.928 -18.045 1.00 98.62 89 HIS A O 1
ATOM 693 N N . ASN A 1 90 ? 6.546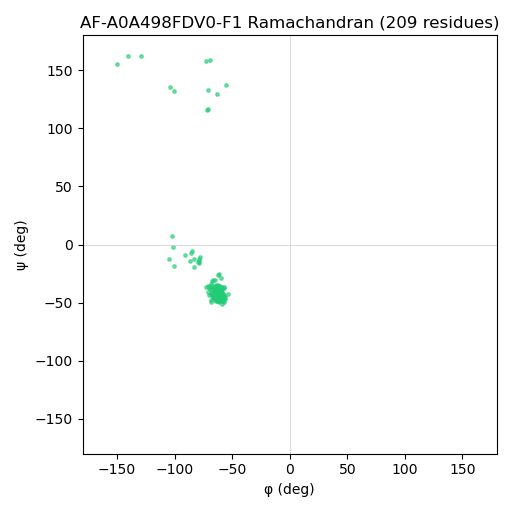 10.004 -16.386 1.00 98.69 90 ASN A N 1
ATOM 694 C CA . ASN A 1 90 ? 7.201 11.285 -16.646 1.00 98.69 90 ASN A CA 1
ATOM 695 C C . ASN A 1 90 ? 8.716 11.194 -16.423 1.00 98.69 90 ASN A C 1
ATOM 697 O O . ASN A 1 90 ? 9.480 11.642 -17.278 1.00 98.69 90 ASN A O 1
ATOM 701 N N . ASP A 1 91 ? 9.152 10.572 -15.329 1.00 98.69 91 ASP A N 1
ATOM 702 C CA . ASP A 1 91 ? 10.570 10.425 -14.993 1.00 98.69 91 ASP A CA 1
ATOM 703 C C . ASP A 1 91 ? 11.303 9.544 -16.021 1.00 98.69 91 ASP A C 1
ATOM 705 O O . ASP A 1 91 ? 12.351 9.936 -16.539 1.00 98.69 91 ASP A O 1
ATOM 709 N N . ILE A 1 92 ? 10.708 8.416 -16.430 1.00 98.69 92 ILE A N 1
ATOM 710 C CA . ILE A 1 92 ? 11.249 7.551 -17.496 1.00 98.69 92 ILE A CA 1
ATOM 711 C C . ILE A 1 92 ? 11.307 8.297 -18.835 1.00 98.69 92 ILE A C 1
ATOM 713 O O . ILE A 1 92 ? 12.298 8.207 -19.564 1.00 98.69 92 ILE A O 1
ATOM 717 N N . ASN A 1 93 ? 10.263 9.051 -19.185 1.00 97.94 93 ASN A N 1
ATOM 718 C CA . ASN A 1 93 ? 10.218 9.790 -20.445 1.00 97.94 93 ASN A CA 1
ATOM 719 C C . ASN A 1 93 ? 11.246 10.928 -20.489 1.00 97.94 93 ASN A C 1
ATOM 721 O O . ASN A 1 93 ? 11.791 11.199 -21.563 1.00 97.94 93 ASN A O 1
ATOM 725 N N . ASN A 1 94 ? 11.560 11.538 -19.346 1.00 97.62 94 ASN A N 1
ATOM 726 C CA . ASN A 1 94 ? 12.549 12.610 -19.228 1.00 97.62 94 ASN A CA 1
ATOM 727 C C . ASN A 1 94 ? 13.995 12.107 -19.101 1.00 97.62 94 ASN A C 1
ATOM 729 O O . ASN A 1 94 ? 14.915 12.861 -19.411 1.00 97.62 94 ASN A O 1
ATOM 733 N N . ALA A 1 95 ? 14.209 10.847 -18.713 1.00 98.06 95 ALA A N 1
ATOM 734 C CA . ALA A 1 95 ? 15.539 10.253 -18.598 1.00 98.06 95 ALA A CA 1
ATOM 735 C C . ALA A 1 95 ? 16.344 10.354 -19.910 1.00 98.06 95 ALA A C 1
ATOM 737 O O . ALA A 1 95 ? 15.829 10.105 -21.004 1.00 98.06 95 ALA A O 1
ATOM 738 N N . LEU A 1 96 ? 17.627 10.693 -19.824 1.00 96.12 96 LEU A N 1
ATOM 739 C CA . LEU A 1 96 ? 18.537 10.813 -20.969 1.00 96.12 96 LEU A CA 1
ATOM 740 C C . LEU A 1 96 ? 19.429 9.577 -21.121 1.00 96.12 96 LEU A C 1
ATOM 742 O O . LEU A 1 96 ? 19.967 9.317 -22.198 1.00 96.12 96 LEU A O 1
ATOM 746 N N 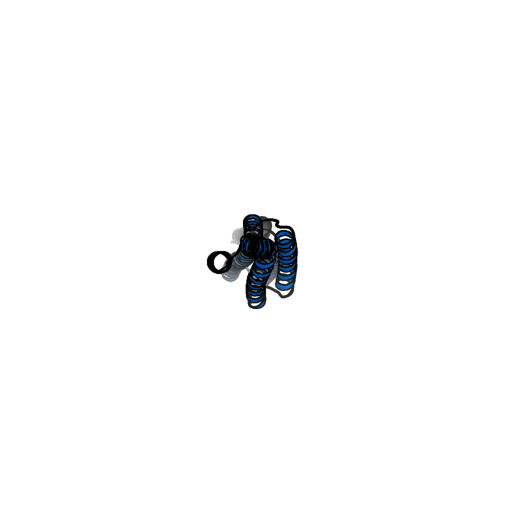. THR A 1 97 ? 19.552 8.788 -20.058 1.00 96.44 97 THR A N 1
ATOM 747 C CA . THR A 1 97 ? 20.423 7.617 -19.973 1.00 96.44 97 THR A CA 1
ATOM 748 C C . THR A 1 97 ? 19.667 6.383 -19.481 1.00 96.44 97 THR A C 1
ATOM 750 O O . THR A 1 97 ? 18.598 6.473 -18.881 1.00 96.44 97 THR A O 1
ATOM 753 N N . LYS A 1 98 ? 20.238 5.193 -19.710 1.00 96.44 98 LYS A N 1
ATOM 754 C CA . LYS A 1 98 ? 19.690 3.940 -19.157 1.00 96.44 98 LYS A CA 1
ATOM 755 C C . LYS A 1 98 ? 19.751 3.914 -17.627 1.00 96.44 98 LYS A C 1
ATOM 757 O O . LYS A 1 98 ? 18.890 3.310 -17.004 1.00 96.44 98 LYS A O 1
ATOM 762 N N . GLU A 1 99 ? 20.744 4.572 -17.035 1.00 98.25 99 GLU A N 1
ATOM 763 C CA . GLU A 1 99 ? 20.881 4.663 -15.581 1.00 98.25 99 GLU A CA 1
ATOM 764 C C . GLU A 1 99 ? 19.742 5.477 -14.961 1.00 98.25 99 GLU A C 1
ATOM 766 O O . GLU A 1 99 ? 19.106 5.010 -14.022 1.00 98.25 99 GLU A O 1
ATOM 771 N N . GLU A 1 100 ? 19.409 6.636 -15.533 1.00 98.56 100 GLU A N 1
ATOM 772 C CA . GLU A 1 100 ? 18.265 7.444 -15.085 1.00 98.56 100 GLU A CA 1
ATOM 773 C C . GLU A 1 100 ? 16.930 6.699 -15.255 1.00 98.56 100 GLU A C 1
ATOM 775 O O . GLU A 1 100 ? 16.055 6.808 -14.399 1.00 98.56 100 GLU A O 1
ATOM 780 N N . ILE A 1 101 ? 16.779 5.885 -16.311 1.00 98.75 101 ILE A N 1
ATOM 781 C CA . ILE A 1 101 ? 15.604 5.011 -16.482 1.00 98.75 101 ILE A CA 1
ATOM 782 C C . ILE A 1 101 ? 15.502 4.004 -15.326 1.00 98.75 101 ILE A C 1
ATOM 784 O O . ILE A 1 101 ? 14.425 3.824 -14.757 1.00 98.75 101 ILE A O 1
ATOM 788 N N . GLU A 1 102 ? 16.605 3.348 -14.956 1.00 98.69 102 GLU A N 1
ATOM 789 C CA . GLU A 1 102 ? 16.608 2.401 -13.835 1.00 98.69 102 GLU A CA 1
ATOM 790 C C . GLU A 1 102 ? 16.388 3.096 -12.484 1.00 98.69 102 GLU A C 1
ATOM 792 O O . GLU A 1 102 ? 15.677 2.559 -11.634 1.00 98.69 102 GLU A O 1
ATOM 797 N N . GLN A 1 103 ? 16.910 4.312 -12.293 1.00 98.75 103 GLN A N 1
ATOM 798 C CA . GLN A 1 103 ? 16.631 5.118 -11.099 1.00 98.75 103 GLN A CA 1
ATOM 799 C C . GLN A 1 103 ? 15.139 5.466 -10.988 1.00 98.75 103 GLN A C 1
ATOM 801 O O . GLN A 1 103 ? 14.553 5.270 -9.923 1.00 98.75 103 GLN A O 1
ATOM 806 N N . ALA A 1 104 ? 14.501 5.900 -12.080 1.00 98.75 104 ALA A N 1
ATOM 807 C CA . ALA A 1 104 ? 13.064 6.185 -12.110 1.00 98.75 104 ALA A CA 1
ATOM 808 C C . ALA A 1 104 ? 12.223 4.934 -11.789 1.00 98.75 104 ALA A C 1
ATOM 810 O O . ALA A 1 104 ? 11.299 4.987 -10.973 1.00 98.75 104 ALA A O 1
ATOM 811 N N . LYS A 1 105 ? 12.584 3.774 -12.360 1.00 98.69 105 LYS A N 1
ATOM 812 C CA . LYS A 1 105 ? 11.947 2.485 -12.032 1.00 98.69 105 LYS A CA 1
ATOM 813 C C . LYS A 1 105 ? 12.091 2.135 -10.551 1.00 98.69 105 LYS A C 1
ATOM 815 O O . LYS A 1 105 ? 11.119 1.702 -9.936 1.00 98.69 105 LYS A O 1
ATOM 820 N N . ALA A 1 106 ? 13.281 2.316 -9.977 1.00 98.75 106 ALA A N 1
ATOM 821 C CA . ALA A 1 106 ? 13.544 2.014 -8.573 1.00 98.75 106 ALA A CA 1
ATOM 822 C C . ALA A 1 106 ? 12.754 2.930 -7.624 1.00 98.75 106 ALA A C 1
ATOM 824 O O . ALA A 1 106 ? 12.185 2.451 -6.645 1.00 98.75 106 ALA A O 1
ATOM 825 N N . GLN A 1 107 ? 12.663 4.227 -7.933 1.00 98.75 107 GLN A N 1
ATOM 826 C CA . GLN A 1 107 ? 11.868 5.182 -7.155 1.00 98.75 107 GLN A CA 1
ATOM 827 C C . GLN A 1 107 ? 10.376 4.840 -7.182 1.00 98.75 107 GLN A C 1
ATOM 829 O O . GLN A 1 107 ? 9.731 4.821 -6.132 1.00 98.75 107 GLN A O 1
ATOM 834 N N . LEU A 1 108 ? 9.836 4.502 -8.358 1.00 98.69 108 LEU A N 1
ATOM 835 C CA . LEU A 1 108 ? 8.457 4.031 -8.481 1.00 98.69 108 LEU A CA 1
ATOM 836 C C . LEU A 1 108 ? 8.240 2.748 -7.672 1.00 98.69 108 LEU A C 1
ATOM 838 O O . LEU A 1 108 ? 7.282 2.672 -6.907 1.00 98.69 108 LEU A O 1
ATOM 842 N N . ALA A 1 109 ? 9.133 1.761 -7.792 1.00 98.62 109 ALA A N 1
ATOM 843 C CA . ALA A 1 109 ? 9.021 0.500 -7.060 1.00 98.62 109 ALA A CA 1
ATOM 844 C C . ALA A 1 109 ? 9.027 0.716 -5.539 1.00 98.62 109 ALA A C 1
ATOM 846 O O . ALA A 1 109 ? 8.215 0.114 -4.835 1.00 98.62 109 ALA A O 1
ATOM 847 N N . GLN A 1 110 ? 9.877 1.617 -5.038 1.00 98.69 110 GLN A N 1
ATOM 848 C CA . GLN A 1 110 ? 9.893 1.986 -3.624 1.00 98.69 110 GLN A CA 1
ATOM 849 C C . GLN A 1 110 ? 8.570 2.634 -3.198 1.00 98.69 110 GLN A C 1
ATOM 851 O O . GLN A 1 110 ? 7.991 2.232 -2.193 1.00 98.69 110 GLN A O 1
ATOM 856 N N . ALA A 1 111 ? 8.039 3.570 -3.987 1.00 98.44 111 ALA A N 1
ATOM 857 C CA . ALA A 1 111 ? 6.758 4.204 -3.684 1.00 98.44 111 ALA A CA 1
ATOM 858 C C . ALA A 1 111 ? 5.590 3.197 -3.670 1.00 98.44 111 ALA A C 1
ATOM 860 O O . ALA A 1 111 ? 4.694 3.300 -2.833 1.00 98.44 111 ALA A O 1
ATOM 861 N N . LEU A 1 112 ? 5.597 2.194 -4.557 1.00 98.50 112 LEU A N 1
ATOM 862 C CA . LEU A 1 112 ? 4.620 1.100 -4.515 1.00 98.50 112 LEU A CA 1
ATOM 863 C C . LEU A 1 112 ? 4.806 0.211 -3.277 1.00 98.50 112 LEU A C 1
ATOM 865 O O . LEU A 1 112 ? 3.814 -0.214 -2.681 1.00 98.50 112 LEU A O 1
ATOM 869 N N . GLN A 1 113 ? 6.049 -0.052 -2.866 1.00 98.38 113 GLN A N 1
ATOM 870 C CA . GLN A 1 113 ? 6.336 -0.801 -1.642 1.00 98.38 113 GLN A CA 1
ATOM 871 C C . GLN A 1 113 ? 5.830 -0.060 -0.399 1.00 98.38 113 GLN A C 1
ATOM 873 O O . GLN A 1 113 ? 5.219 -0.682 0.467 1.00 98.38 113 GLN A O 1
ATOM 878 N N . ASP A 1 114 ? 5.983 1.262 -0.341 1.00 97.75 114 ASP A N 1
ATOM 879 C CA . ASP A 1 114 ? 5.472 2.077 0.765 1.00 97.75 114 ASP A CA 1
ATOM 880 C C . ASP A 1 114 ? 3.937 1.994 0.873 1.00 97.75 114 ASP A C 1
ATOM 882 O O . ASP A 1 114 ? 3.383 1.955 1.975 1.00 97.75 114 ASP A O 1
ATOM 886 N N . ILE A 1 115 ? 3.233 1.896 -0.263 1.00 97.25 115 ILE A N 1
ATOM 887 C CA . ILE A 1 115 ? 1.784 1.650 -0.287 1.00 97.25 115 ILE A CA 1
ATOM 888 C C . ILE A 1 115 ? 1.450 0.251 0.250 1.00 97.25 115 ILE A C 1
ATOM 890 O O . ILE A 1 115 ? 0.543 0.131 1.078 1.00 97.25 115 ILE A O 1
ATOM 894 N N . LYS A 1 116 ? 2.177 -0.796 -0.168 1.00 97.12 116 LYS A N 1
ATOM 895 C CA . LYS A 1 116 ? 1.992 -2.167 0.357 1.00 97.12 116 LYS A CA 1
ATOM 896 C C . LYS A 1 116 ? 2.169 -2.212 1.875 1.00 97.12 116 LYS A C 1
ATOM 898 O O . LYS A 1 116 ? 1.339 -2.772 2.591 1.00 97.12 116 LYS A O 1
ATOM 903 N N . ASP A 1 117 ? 3.222 -1.571 2.360 1.00 97.62 117 ASP A N 1
ATOM 904 C CA . ASP A 1 117 ? 3.539 -1.444 3.776 1.00 97.62 117 ASP A CA 1
ATOM 905 C C . ASP A 1 117 ? 2.445 -0.714 4.563 1.00 97.62 117 ASP A C 1
ATOM 907 O O . ASP A 1 117 ? 2.097 -1.125 5.672 1.00 97.62 117 ASP A O 1
ATOM 911 N N . LEU A 1 118 ? 1.897 0.369 4.005 1.00 96.25 118 LEU A N 1
ATOM 912 C CA . LEU A 1 118 ? 0.816 1.126 4.630 1.00 96.25 118 LEU A CA 1
ATOM 913 C C . LEU A 1 118 ? -0.470 0.297 4.727 1.00 96.25 118 LEU A C 1
ATOM 915 O O . LEU A 1 118 ? -1.130 0.321 5.765 1.00 96.25 118 LEU A O 1
ATOM 919 N N . VAL A 1 119 ? -0.821 -0.441 3.669 1.00 96.62 119 VAL A N 1
ATOM 920 C CA . VAL A 1 119 ? -1.986 -1.341 3.669 1.00 96.62 119 VAL A CA 1
ATOM 921 C C . VAL A 1 119 ? -1.843 -2.384 4.771 1.00 96.62 119 VAL A C 1
ATOM 923 O O . VAL A 1 119 ? -2.748 -2.522 5.590 1.00 96.62 119 VAL A O 1
ATOM 926 N N . LYS A 1 120 ? -0.684 -3.042 4.856 1.00 96.75 120 LYS A N 1
ATOM 927 C CA . LYS A 1 120 ? -0.424 -4.034 5.902 1.00 96.75 120 LYS A CA 1
ATOM 928 C C . LYS A 1 120 ? -0.498 -3.435 7.308 1.00 96.75 120 LYS A C 1
ATOM 930 O O . LYS A 1 120 ? -1.148 -4.000 8.181 1.00 96.75 120 LYS A O 1
ATOM 935 N N . ALA A 1 121 ? 0.084 -2.253 7.517 1.00 97.50 121 ALA A N 1
ATOM 936 C CA . ALA A 1 121 ? 0.012 -1.565 8.805 1.00 97.50 121 ALA A CA 1
ATOM 937 C C . ALA A 1 121 ? -1.436 -1.245 9.226 1.00 97.50 121 ALA A C 1
ATOM 939 O O . ALA A 1 121 ? -1.762 -1.327 10.409 1.00 97.50 121 ALA A O 1
ATOM 940 N N . LYS A 1 122 ? -2.323 -0.911 8.276 1.00 95.56 122 LYS A N 1
ATOM 941 C CA . LYS A 1 122 ? -3.756 -0.712 8.560 1.00 95.56 122 LYS A CA 1
ATOM 942 C C . LYS A 1 122 ? -4.436 -2.008 8.988 1.00 95.56 122 LYS A C 1
ATOM 944 O O . LYS A 1 122 ? -5.240 -1.980 9.914 1.00 95.56 122 LYS A O 1
ATOM 949 N N . GLU A 1 123 ? -4.147 -3.118 8.314 1.00 95.75 123 GLU A N 1
ATOM 950 C CA . GLU A 1 123 ? -4.712 -4.429 8.652 1.00 95.75 123 GLU A CA 1
ATOM 951 C C . GLU A 1 123 ? -4.289 -4.872 10.052 1.00 95.75 123 GLU A C 1
ATOM 953 O O . GLU A 1 123 ? -5.145 -5.216 10.869 1.00 95.75 123 GLU A O 1
ATOM 958 N N . ASP A 1 124 ? -2.991 -4.784 10.346 1.00 97.19 124 ASP A N 1
ATOM 959 C CA . ASP A 1 124 ? -2.435 -5.126 11.654 1.00 97.19 124 ASP A CA 1
ATOM 960 C C . ASP A 1 124 ? -3.052 -4.238 12.752 1.00 97.19 124 ASP A C 1
ATOM 962 O O . ASP A 1 124 ? -3.496 -4.731 13.789 1.00 97.19 124 ASP A O 1
ATOM 966 N N . ALA A 1 125 ? -3.192 -2.932 12.496 1.00 98.06 125 ALA A N 1
ATOM 967 C CA . ALA A 1 125 ? -3.817 -2.002 13.432 1.00 98.06 125 ALA A CA 1
ATOM 968 C C . ALA A 1 125 ? -5.293 -2.320 13.717 1.00 98.06 125 ALA A C 1
ATOM 970 O O . ALA A 1 125 ? -5.697 -2.266 14.878 1.00 98.06 125 ALA A O 1
ATOM 971 N N . LYS A 1 126 ? -6.092 -2.662 12.692 1.00 96.12 126 LYS A N 1
ATOM 972 C CA . LYS A 1 126 ? -7.498 -3.080 12.864 1.00 96.12 126 LYS A CA 1
ATOM 973 C C . LYS A 1 126 ? -7.586 -4.326 13.747 1.00 96.12 126 LYS A C 1
ATOM 975 O O . LYS A 1 126 ? -8.318 -4.336 14.730 1.00 96.12 126 LYS A O 1
ATOM 980 N N . GLN A 1 127 ? -6.757 -5.333 13.470 1.00 97.12 127 GLN A N 1
ATOM 981 C CA . GLN A 1 127 ? -6.713 -6.553 14.281 1.00 97.12 127 GLN A CA 1
ATOM 982 C C . GLN A 1 127 ? -6.303 -6.283 15.736 1.00 97.12 127 GLN A C 1
ATOM 984 O O . GLN A 1 127 ? -6.848 -6.897 16.656 1.00 97.12 127 GLN A O 1
ATOM 989 N N . ASP A 1 128 ? -5.344 -5.384 15.962 1.00 98.12 128 ASP A N 1
ATOM 990 C CA . ASP A 1 128 ? -4.908 -5.006 17.306 1.00 98.12 128 ASP A CA 1
ATOM 991 C C . ASP A 1 128 ? -6.022 -4.316 18.099 1.00 98.12 128 ASP A C 1
ATOM 993 O O . ASP A 1 128 ? -6.217 -4.626 19.280 1.00 98.12 128 ASP A O 1
ATOM 997 N N . VAL A 1 129 ? -6.755 -3.383 17.481 1.00 98.38 129 VAL A N 1
ATOM 998 C CA . VAL A 1 129 ? -7.850 -2.685 18.170 1.00 98.38 129 VAL A CA 1
ATOM 999 C C . VAL A 1 129 ? -9.060 -3.592 18.380 1.00 98.38 129 VAL A C 1
ATOM 1001 O O . VAL A 1 129 ? -9.643 -3.548 19.463 1.00 98.38 129 VAL A O 1
ATOM 1004 N N . ASP A 1 130 ? -9.374 -4.480 17.432 1.00 98.31 130 ASP A N 1
ATOM 1005 C CA . ASP A 1 130 ? -10.421 -5.498 17.581 1.00 98.31 130 ASP A CA 1
ATOM 1006 C C . ASP A 1 130 ? -10.145 -6.401 18.793 1.00 98.31 130 ASP A C 1
ATOM 1008 O O . ASP A 1 130 ? -11.027 -6.633 19.622 1.00 98.31 130 ASP A O 1
ATOM 1012 N N . LYS A 1 131 ? -8.896 -6.862 18.962 1.00 98.50 131 LYS A N 1
ATOM 1013 C CA . LYS A 1 131 ? -8.488 -7.674 20.124 1.00 98.50 131 LYS A CA 1
ATOM 1014 C C . LYS A 1 131 ? -8.627 -6.912 21.440 1.00 98.50 131 LYS A C 1
ATOM 1016 O O . LYS A 1 131 ? -9.121 -7.473 22.418 1.00 98.50 131 LYS A O 1
ATOM 1021 N N . GLN A 1 132 ? -8.194 -5.651 21.483 1.00 98.12 132 GLN A N 1
ATOM 1022 C CA . GLN A 1 132 ? -8.312 -4.814 22.683 1.00 98.12 132 GLN A CA 1
ATOM 1023 C C . GLN A 1 132 ? -9.775 -4.577 23.068 1.00 98.12 132 GLN A C 1
ATOM 1025 O O . GLN A 1 132 ? -10.131 -4.667 24.245 1.00 98.12 132 GLN A O 1
ATOM 1030 N N . VAL A 1 133 ? -10.623 -4.310 22.074 1.00 98.62 133 VAL A N 1
ATOM 1031 C CA . VAL A 1 133 ? -12.062 -4.133 22.261 1.00 98.62 133 VAL A CA 1
ATOM 1032 C C . VAL A 1 133 ? -12.708 -5.419 22.763 1.00 98.62 133 VAL A C 1
ATOM 1034 O O . VAL A 1 133 ? -13.413 -5.378 23.772 1.00 98.62 133 VAL A O 1
ATOM 1037 N N . GLN A 1 134 ? -12.424 -6.560 22.132 1.00 98.69 134 GLN A N 1
ATOM 1038 C CA . GLN A 1 134 ? -12.985 -7.843 22.548 1.00 98.69 134 GLN A CA 1
ATOM 1039 C C . GLN A 1 134 ? -12.581 -8.205 23.982 1.00 98.69 134 GLN A C 1
ATOM 1041 O O . GLN A 1 134 ? -13.420 -8.654 24.758 1.00 98.69 134 GLN A O 1
ATOM 1046 N N . ALA A 1 135 ? -11.329 -7.949 24.373 1.00 98.44 135 ALA A N 1
ATOM 1047 C CA . ALA A 1 135 ? -10.875 -8.189 25.741 1.00 98.44 135 ALA A CA 1
ATOM 1048 C C . ALA A 1 135 ? -11.672 -7.372 26.774 1.00 98.44 135 ALA A C 1
ATOM 1050 O O . ALA A 1 135 ? -12.072 -7.906 27.808 1.00 98.44 135 ALA A O 1
ATOM 1051 N N . LEU A 1 136 ? -11.954 -6.095 26.494 1.00 98.31 136 LEU A N 1
ATOM 1052 C CA . LEU A 1 136 ? -12.771 -5.266 27.385 1.00 98.31 136 LEU A CA 1
ATOM 1053 C C . LEU A 1 136 ? -14.246 -5.703 27.398 1.00 98.31 136 LEU A C 1
ATOM 1055 O O . LEU A 1 136 ? -14.881 -5.684 28.451 1.00 98.31 136 LEU A O 1
ATOM 1059 N N . ILE A 1 137 ? -14.796 -6.117 26.255 1.00 98.56 137 ILE A N 1
ATOM 1060 C CA . ILE A 1 137 ? -16.150 -6.686 26.191 1.00 98.56 137 ILE A CA 1
ATOM 1061 C C . ILE A 1 137 ? -16.246 -7.935 27.081 1.00 98.56 137 ILE A C 1
ATOM 1063 O O . ILE A 1 137 ? -17.161 -8.023 27.900 1.00 98.56 137 ILE A O 1
ATOM 1067 N N . ASP A 1 138 ? -15.272 -8.844 26.998 1.00 98.56 138 ASP A N 1
ATOM 1068 C CA . ASP A 1 138 ? -15.207 -10.050 27.830 1.00 98.56 138 ASP A CA 1
ATOM 1069 C C . ASP A 1 138 ? -15.086 -9.721 29.330 1.00 98.56 138 ASP A C 1
ATOM 1071 O O . ASP A 1 138 ? -15.732 -10.365 30.163 1.00 98.56 138 ASP A O 1
ATOM 1075 N N . GLU A 1 139 ? -14.270 -8.721 29.693 1.00 97.75 139 GLU A N 1
ATOM 1076 C CA . GLU A 1 139 ? -14.157 -8.216 31.071 1.00 97.75 139 GLU A CA 1
ATOM 1077 C C . GLU A 1 139 ? -15.516 -7.712 31.591 1.00 97.75 139 GLU A C 1
ATOM 1079 O O . GLU A 1 139 ? -15.913 -8.038 32.712 1.00 97.75 139 GLU A O 1
ATOM 1084 N N . ILE A 1 140 ? -16.258 -6.958 30.773 1.00 98.00 140 ILE A N 1
ATOM 1085 C CA . ILE A 1 140 ? -17.585 -6.428 31.120 1.00 98.00 140 ILE A CA 1
ATOM 1086 C C . ILE A 1 140 ? -18.616 -7.547 31.257 1.00 98.00 140 ILE A C 1
ATOM 1088 O O . ILE A 1 140 ? -19.400 -7.546 32.209 1.00 98.00 140 ILE A O 1
ATOM 1092 N N . ASP A 1 141 ? -18.618 -8.516 30.343 1.00 98.19 141 ASP A N 1
ATOM 1093 C CA . ASP A 1 141 ? -19.574 -9.621 30.366 1.00 98.19 141 ASP A CA 1
ATOM 1094 C C . ASP A 1 141 ? -19.383 -10.513 31.598 1.00 98.19 141 ASP A C 1
ATOM 1096 O O . ASP A 1 141 ? -20.367 -10.925 32.223 1.00 98.19 141 ASP A O 1
ATOM 1100 N N . ARG A 1 142 ? -18.133 -10.735 32.019 1.00 97.69 142 ARG A N 1
ATOM 1101 C CA . ARG A 1 142 ? -17.797 -11.506 33.228 1.00 97.69 142 ARG A CA 1
ATOM 1102 C C . ARG A 1 142 ? -17.995 -10.734 34.530 1.00 97.69 142 ARG A C 1
ATOM 1104 O O . ARG A 1 142 ? -17.939 -11.344 35.594 1.00 97.69 142 ARG A O 1
ATOM 1111 N N . ASN A 1 143 ? -18.234 -9.426 34.476 1.00 96.00 143 ASN A N 1
ATOM 1112 C CA . ASN A 1 143 ? -18.360 -8.603 35.670 1.00 96.00 143 ASN A CA 1
ATOM 1113 C C . ASN A 1 143 ? -19.689 -8.884 36.416 1.00 96.00 143 ASN A C 1
ATOM 1115 O O . ASN A 1 143 ? -20.761 -8.608 35.864 1.00 96.00 143 ASN A O 1
ATOM 1119 N N . PRO A 1 144 ? -19.665 -9.403 37.661 1.00 94.12 144 PRO A N 1
ATOM 1120 C CA . PRO A 1 144 ? -20.879 -9.704 38.425 1.00 94.12 144 PRO A CA 1
ATOM 1121 C C . PRO A 1 144 ? -21.519 -8.463 39.071 1.00 94.12 144 PRO A C 1
ATOM 1123 O O . PRO A 1 144 ? -22.677 -8.511 39.471 1.00 94.12 144 PRO A O 1
ATOM 1126 N N . ASN A 1 145 ? -20.792 -7.346 39.162 1.00 92.38 145 ASN A N 1
ATOM 1127 C CA . ASN A 1 145 ? -21.254 -6.101 39.784 1.00 92.38 145 ASN A CA 1
ATOM 1128 C C . ASN A 1 145 ? -22.055 -5.215 38.814 1.00 92.38 145 ASN A C 1
ATOM 1130 O O . ASN A 1 145 ? -22.563 -4.156 39.201 1.00 92.38 145 ASN A O 1
ATOM 1134 N N . LEU A 1 146 ? -22.142 -5.602 37.539 1.00 94.56 146 LEU A N 1
ATOM 1135 C CA . LEU A 1 146 ? -22.892 -4.897 36.505 1.00 94.56 146 LEU A CA 1
ATOM 1136 C C . LEU A 1 146 ? -24.194 -5.630 36.194 1.00 94.56 146 LEU A C 1
ATOM 1138 O O . LEU A 1 146 ? -24.209 -6.842 35.996 1.00 94.56 146 LEU A O 1
ATOM 1142 N N . THR A 1 147 ? -25.279 -4.866 36.085 1.00 94.94 147 THR A N 1
ATOM 1143 C CA . THR A 1 147 ? -26.549 -5.393 35.563 1.00 94.94 147 THR A CA 1
ATOM 1144 C C . THR A 1 147 ? -26.461 -5.625 34.055 1.00 94.94 147 THR A C 1
ATOM 1146 O O . THR A 1 147 ? -25.683 -4.959 33.370 1.00 94.94 147 THR A O 1
ATOM 1149 N N . ASP A 1 148 ? -27.316 -6.486 33.504 1.00 97.50 148 ASP A N 1
ATOM 1150 C CA . ASP A 1 148 ? -27.343 -6.753 32.057 1.00 97.50 148 ASP A CA 1
ATOM 1151 C C . ASP A 1 148 ? -27.561 -5.480 31.227 1.00 97.50 148 ASP A C 1
ATOM 1153 O O . ASP A 1 148 ? -26.920 -5.277 30.195 1.00 97.50 148 ASP A O 1
ATOM 1157 N N . LYS A 1 149 ? -28.403 -4.562 31.719 1.00 97.12 149 LYS A N 1
ATOM 1158 C CA . LYS A 1 149 ? -28.639 -3.264 31.073 1.00 97.12 149 LYS A CA 1
ATOM 1159 C C . LYS A 1 149 ? -27.383 -2.388 31.062 1.00 97.12 149 LYS A C 1
ATOM 1161 O O . LYS A 1 149 ? -27.120 -1.709 30.073 1.00 97.12 149 LYS A O 1
ATOM 1166 N N . GLU A 1 150 ? -26.609 -2.388 32.147 1.00 96.31 150 GLU A N 1
ATOM 1167 C CA . GLU A 1 150 ? -25.336 -1.663 32.203 1.00 96.31 150 GLU A CA 1
ATOM 1168 C C . GLU A 1 150 ? -24.292 -2.285 31.278 1.00 96.31 150 GLU A C 1
ATOM 1170 O O . GLU A 1 150 ? -23.612 -1.546 30.566 1.00 96.31 150 GLU A O 1
ATOM 1175 N N . LYS A 1 151 ? -24.196 -3.620 31.246 1.00 97.81 151 LYS A N 1
ATOM 1176 C CA . LYS A 1 151 ? -23.301 -4.339 30.331 1.00 97.81 151 LYS A CA 1
ATOM 1177 C C . LYS A 1 151 ? -23.613 -3.987 28.884 1.00 97.81 151 LYS A C 1
ATOM 1179 O O . LYS A 1 151 ? -22.708 -3.607 28.149 1.00 97.81 151 LYS A O 1
ATOM 1184 N N . GLN A 1 152 ? -24.887 -4.041 28.492 1.00 98.38 152 GLN A N 1
ATOM 1185 C CA . GLN A 1 152 ? -25.288 -3.714 27.127 1.00 98.38 152 GLN A CA 1
ATOM 1186 C C . GLN A 1 152 ? -24.931 -2.269 26.758 1.00 98.38 152 GLN A C 1
ATOM 1188 O O . GLN A 1 152 ? -24.285 -2.050 25.740 1.00 98.38 152 GLN A O 1
ATOM 1193 N N . ALA A 1 153 ? -25.245 -1.297 27.620 1.00 98.00 153 ALA A N 1
ATOM 1194 C CA . ALA A 1 153 ? -24.920 0.106 27.361 1.00 98.00 153 ALA A CA 1
ATOM 1195 C C . ALA A 1 153 ? -23.405 0.363 27.223 1.00 98.00 153 ALA A C 1
ATOM 1197 O O . ALA A 1 153 ? -22.985 1.191 26.413 1.00 98.00 153 ALA A O 1
ATOM 1198 N N . LEU A 1 154 ? -22.571 -0.337 28.001 1.00 98.50 154 LEU A N 1
ATOM 1199 C CA . LEU A 1 154 ? -21.114 -0.239 27.881 1.00 98.50 154 LEU A CA 1
ATOM 1200 C C . LEU A 1 154 ? -20.611 -0.883 26.585 1.00 98.50 154 LEU A C 1
ATOM 1202 O O . LEU A 1 154 ? -19.787 -0.276 25.903 1.00 98.50 154 LEU A O 1
ATOM 1206 N N . LYS A 1 155 ? -21.130 -2.062 26.216 1.00 98.50 155 LYS A N 1
ATOM 1207 C CA . LYS A 1 155 ? -20.792 -2.734 24.951 1.00 98.50 155 LYS A CA 1
ATOM 1208 C C . LYS A 1 155 ? -21.178 -1.894 23.738 1.00 98.50 155 LYS A C 1
ATOM 1210 O O . LYS A 1 155 ? -20.373 -1.760 22.823 1.00 98.50 155 LYS A O 1
ATOM 1215 N N . ASP A 1 156 ? -22.345 -1.255 23.758 1.00 98.62 156 ASP A N 1
ATOM 1216 C CA . ASP A 1 156 ? -22.775 -0.350 22.687 1.00 98.62 156 ASP A CA 1
ATOM 1217 C C . ASP A 1 156 ? -21.803 0.830 22.536 1.00 98.62 156 ASP A C 1
ATOM 1219 O O . ASP A 1 156 ? -21.377 1.155 21.427 1.00 98.62 156 ASP A O 1
ATOM 1223 N N . ARG A 1 157 ? -21.376 1.431 23.655 1.00 98.50 157 ARG A N 1
ATOM 1224 C CA . ARG A 1 157 ? -20.395 2.526 23.645 1.00 98.50 157 ARG A CA 1
ATOM 1225 C C . ARG A 1 157 ? -19.010 2.072 23.176 1.00 98.50 157 ARG A C 1
ATOM 1227 O O . ARG A 1 157 ? -18.351 2.804 22.445 1.00 98.50 157 ARG A O 1
ATOM 1234 N N . ILE A 1 158 ? -18.573 0.875 23.559 1.00 98.75 158 ILE A N 1
ATOM 1235 C CA . ILE A 1 158 ? -17.313 0.287 23.082 1.00 98.75 158 ILE A CA 1
ATOM 1236 C C . ILE A 1 158 ? -17.369 0.025 21.574 1.00 98.75 158 ILE A C 1
ATOM 1238 O O . ILE A 1 158 ? -16.424 0.362 20.867 1.00 98.75 158 ILE A O 1
ATOM 1242 N N . ASN A 1 159 ? -18.485 -0.495 21.062 1.00 98.56 159 ASN A N 1
ATOM 1243 C CA . ASN A 1 159 ? -18.667 -0.713 19.628 1.00 98.56 159 ASN A CA 1
ATOM 1244 C C . ASN A 1 159 ? -18.647 0.605 18.837 1.00 98.56 159 ASN A C 1
ATOM 1246 O O . ASN A 1 159 ? -18.087 0.649 17.744 1.00 98.56 159 ASN A O 1
ATOM 1250 N N . GLN A 1 160 ? -19.187 1.695 19.391 1.00 98.62 160 GLN A N 1
ATOM 1251 C CA . GLN A 1 160 ? -19.060 3.031 18.792 1.00 98.62 160 GLN A CA 1
ATOM 1252 C C . GLN A 1 160 ? -17.602 3.514 18.756 1.00 98.62 160 GLN A C 1
ATOM 1254 O O . GLN A 1 160 ? -17.159 4.049 17.740 1.00 98.62 160 GLN A O 1
ATOM 1259 N N . ILE A 1 161 ? -16.841 3.295 19.836 1.00 98.62 161 ILE A N 1
ATOM 1260 C CA . ILE A 1 161 ? -15.403 3.603 19.884 1.00 98.62 161 ILE A CA 1
ATOM 1261 C C . ILE A 1 161 ? -14.646 2.788 18.826 1.00 98.62 161 ILE A C 1
ATOM 1263 O O . ILE A 1 161 ? -13.823 3.353 18.108 1.00 98.62 161 ILE A O 1
ATOM 1267 N N . LEU A 1 162 ? -14.952 1.494 18.682 1.00 98.50 162 LEU A N 1
ATOM 1268 C CA . LEU A 1 162 ? -14.338 0.632 17.672 1.00 98.50 162 LEU A CA 1
ATOM 1269 C C . LEU A 1 162 ? -14.632 1.123 16.253 1.00 98.50 162 LEU A C 1
ATOM 1271 O O . LEU A 1 162 ? -13.716 1.261 15.447 1.00 98.50 162 LEU A O 1
ATO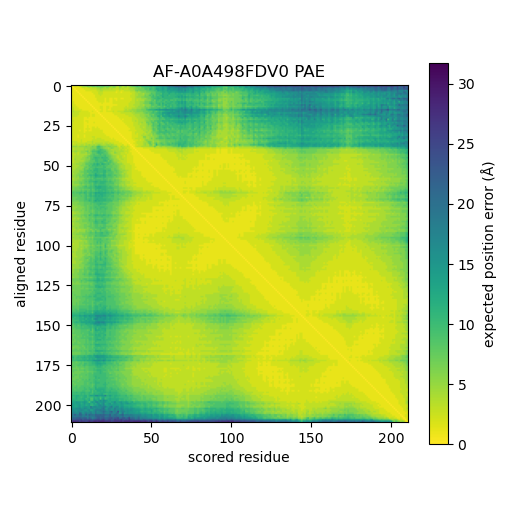M 1275 N N . GLN A 1 163 ? -15.894 1.441 15.955 1.00 97.62 163 GLN A N 1
ATOM 1276 C CA . GLN A 1 163 ? -16.284 1.990 14.655 1.00 97.62 163 GLN A CA 1
ATOM 1277 C C . GLN A 1 163 ? -15.528 3.285 14.339 1.00 97.62 163 GLN A C 1
ATOM 1279 O O . GLN A 1 163 ? -15.036 3.452 13.222 1.00 97.62 163 GLN A O 1
ATOM 1284 N N . GLN A 1 164 ? -15.385 4.183 15.319 1.00 97.56 164 GLN A N 1
ATOM 1285 C CA . GLN A 1 164 ? -14.600 5.402 15.139 1.00 97.56 164 GLN A CA 1
ATOM 1286 C C . GLN A 1 164 ? -13.111 5.097 14.932 1.00 97.56 164 GLN A C 1
ATOM 1288 O O . GLN A 1 164 ? -12.501 5.671 14.035 1.00 97.56 164 GLN A O 1
ATOM 1293 N N . GLY A 1 165 ? -12.534 4.169 15.700 1.00 97.88 165 GLY A N 1
ATOM 1294 C CA . GLY A 1 165 ? -11.139 3.755 15.539 1.00 97.88 165 GLY A CA 1
ATOM 1295 C C . GLY A 1 165 ? -10.859 3.142 14.170 1.00 97.88 165 GLY A C 1
ATOM 1296 O O . GLY A 1 165 ? -9.873 3.498 13.531 1.00 97.88 165 GLY A O 1
ATOM 1297 N N . HIS A 1 166 ? -11.760 2.296 13.664 1.00 96.19 166 HIS A N 1
ATOM 1298 C CA . HIS A 1 166 ? -11.685 1.782 12.298 1.00 96.19 166 HIS A CA 1
ATOM 1299 C C . HIS A 1 166 ? -11.742 2.904 11.265 1.00 96.19 166 HIS A C 1
ATOM 1301 O O . HIS A 1 166 ? -10.917 2.929 10.358 1.00 96.19 166 HIS A O 1
ATOM 1307 N N . ASN A 1 167 ? -12.648 3.871 11.415 1.00 94.50 167 ASN A N 1
ATOM 1308 C CA . ASN A 1 167 ? -12.717 5.014 10.505 1.00 94.50 167 ASN A CA 1
ATOM 1309 C C . ASN A 1 167 ? -11.433 5.859 10.528 1.00 94.50 167 ASN A C 1
ATOM 1311 O O . ASN A 1 167 ? -10.942 6.254 9.470 1.00 94.50 167 ASN A O 1
ATOM 1315 N N . ASP A 1 168 ? -10.869 6.111 11.708 1.00 96.50 168 ASP A N 1
ATOM 1316 C CA . ASP A 1 168 ? -9.618 6.853 11.863 1.00 96.50 168 ASP A CA 1
ATOM 1317 C C . ASP A 1 168 ? -8.440 6.111 11.204 1.00 96.50 168 ASP A C 1
ATOM 1319 O O . ASP A 1 168 ? -7.698 6.712 10.424 1.00 96.50 168 ASP A O 1
ATOM 1323 N N . ILE A 1 169 ? -8.308 4.798 11.438 1.00 96.31 169 ILE A N 1
ATOM 1324 C CA . ILE A 1 169 ? -7.287 3.948 10.800 1.00 96.31 169 ILE A CA 1
ATOM 1325 C C . ILE A 1 169 ? -7.475 3.926 9.279 1.00 96.31 169 ILE A C 1
ATOM 1327 O O . ILE A 1 169 ? -6.496 4.044 8.540 1.00 96.31 169 ILE A O 1
ATOM 1331 N N . ASN A 1 170 ? -8.713 3.830 8.786 1.00 91.38 170 ASN A N 1
ATOM 1332 C CA . ASN A 1 170 ? -9.023 3.839 7.353 1.00 91.38 170 ASN A CA 1
ATOM 1333 C C . ASN A 1 170 ? -8.576 5.146 6.690 1.00 91.38 170 ASN A C 1
ATOM 1335 O O . ASN A 1 170 ? -7.988 5.118 5.608 1.00 91.38 170 ASN A O 1
ATOM 1339 N N . ASN A 1 171 ? -8.792 6.280 7.357 1.00 90.69 171 ASN A N 1
ATOM 1340 C CA . ASN A 1 171 ? -8.447 7.604 6.838 1.00 90.69 171 ASN A CA 1
ATOM 1341 C C . ASN A 1 171 ? -6.957 7.961 6.996 1.00 90.69 171 ASN A C 1
ATOM 1343 O O . ASN A 1 171 ? -6.488 8.903 6.359 1.00 90.69 171 ASN A O 1
ATOM 1347 N N . ALA A 1 172 ? -6.200 7.233 7.820 1.00 94.19 172 ALA A N 1
ATOM 1348 C CA . ALA A 1 172 ? -4.780 7.496 8.033 1.00 94.19 172 ALA A CA 1
ATOM 1349 C C . ALA A 1 172 ? -3.958 7.305 6.745 1.00 94.19 172 ALA A C 1
ATOM 1351 O O . ALA A 1 172 ? -4.046 6.269 6.088 1.00 94.19 172 ALA A O 1
ATOM 1352 N N . MET A 1 173 ? -3.124 8.281 6.387 1.00 90.25 173 MET A N 1
ATOM 1353 C CA . MET A 1 173 ? -2.271 8.212 5.188 1.00 90.25 173 MET A CA 1
ATOM 1354 C C . MET A 1 173 ? -0.810 7.860 5.495 1.00 90.25 173 MET A C 1
ATOM 1356 O O . MET A 1 173 ? -0.010 7.732 4.573 1.00 90.25 173 MET A O 1
ATOM 1360 N N . THR A 1 174 ? -0.454 7.708 6.772 1.00 94.19 174 THR A N 1
ATOM 1361 C CA . THR A 1 174 ? 0.903 7.373 7.220 1.00 94.19 174 THR A CA 1
ATOM 1362 C C . THR A 1 174 ? 0.859 6.392 8.389 1.00 94.19 174 THR A C 1
ATOM 1364 O O . THR A 1 174 ? -0.175 6.258 9.052 1.00 94.19 174 THR A O 1
ATOM 1367 N N . LYS A 1 175 ? 1.984 5.719 8.663 1.00 96.56 175 LYS A N 1
ATOM 1368 C CA . LYS A 1 175 ? 2.113 4.796 9.803 1.00 96.56 175 LYS A CA 1
ATOM 1369 C C . LYS A 1 175 ? 1.942 5.537 11.138 1.00 96.56 175 LYS A C 1
ATOM 1371 O O . LYS A 1 175 ? 1.298 5.030 12.046 1.00 96.56 175 LYS A O 1
ATOM 1376 N N . GLU A 1 176 ? 2.410 6.778 11.228 1.00 98.12 176 GLU A N 1
ATOM 1377 C CA . GLU A 1 176 ? 2.251 7.628 12.413 1.00 98.12 176 GLU A CA 1
ATOM 1378 C C . GLU A 1 176 ? 0.780 7.978 12.666 1.00 98.12 176 GLU A C 1
ATOM 1380 O O . GLU A 1 176 ? 0.315 7.929 13.802 1.00 98.12 176 GLU A O 1
ATOM 1385 N N . ALA A 1 177 ? 0.019 8.294 11.613 1.00 98.00 177 ALA A N 1
ATOM 1386 C CA . ALA A 1 177 ? -1.410 8.571 11.738 1.00 98.00 177 ALA A CA 1
ATOM 1387 C C . ALA A 1 177 ? -2.214 7.323 12.158 1.00 98.00 177 ALA A C 1
ATOM 1389 O O . ALA A 1 177 ? -3.216 7.454 12.862 1.00 98.00 177 ALA A O 1
ATOM 1390 N N . ILE A 1 178 ? -1.766 6.122 11.764 1.00 98.25 178 ILE A N 1
ATOM 1391 C CA . ILE A 1 178 ? -2.336 4.850 12.236 1.00 98.25 178 ILE A CA 1
ATOM 1392 C C . ILE A 1 178 ? -2.094 4.686 13.740 1.00 98.25 178 ILE A C 1
ATOM 1394 O O . ILE A 1 178 ? -3.038 4.405 14.476 1.00 98.25 178 ILE A O 1
ATOM 1398 N N . GLU A 1 179 ? -0.868 4.911 14.216 1.00 98.50 179 GLU A N 1
ATOM 1399 C CA . GLU A 1 179 ? -0.563 4.804 15.649 1.00 98.50 179 GLU A CA 1
ATOM 1400 C C . GLU A 1 179 ? -1.340 5.832 16.484 1.00 98.50 179 GLU A C 1
ATOM 1402 O O . GLU A 1 179 ? -1.938 5.473 17.496 1.00 98.50 179 GLU A O 1
ATOM 1407 N N . GLN A 1 180 ? -1.478 7.075 16.010 1.00 98.62 180 GLN A N 1
ATOM 1408 C CA . GLN A 1 180 ? -2.326 8.073 16.678 1.00 98.62 180 GLN A CA 1
ATOM 1409 C C . GLN A 1 180 ? -3.794 7.631 16.781 1.00 98.62 180 GLN A C 1
ATOM 1411 O O . GLN A 1 180 ? -4.454 7.893 17.788 1.00 98.62 180 GLN A O 1
ATOM 1416 N N . ALA A 1 181 ? -4.329 6.963 15.754 1.00 98.44 181 ALA A N 1
ATOM 1417 C CA . ALA A 1 181 ? -5.684 6.419 15.796 1.00 98.44 181 ALA A CA 1
ATOM 1418 C C . ALA A 1 181 ? -5.817 5.300 16.846 1.00 98.44 181 ALA A C 1
ATOM 1420 O O . ALA A 1 181 ? -6.782 5.295 17.617 1.00 98.44 181 ALA A O 1
ATOM 1421 N N . LYS A 1 182 ? -4.829 4.395 16.924 1.00 98.62 182 LYS A N 1
ATOM 1422 C CA . LYS A 1 182 ? -4.771 3.333 17.945 1.00 98.62 182 LYS A CA 1
ATOM 1423 C C . LYS A 1 182 ? -4.707 3.918 19.356 1.00 98.62 182 LYS A C 1
ATOM 1425 O O . LYS A 1 182 ? -5.450 3.475 20.229 1.00 98.62 182 LYS A O 1
ATOM 1430 N N . GLU A 1 183 ? -3.875 4.935 19.574 1.00 98.62 183 GLU A N 1
ATOM 1431 C CA . GLU A 1 183 ? -3.741 5.611 20.869 1.00 98.62 183 GLU A CA 1
ATOM 1432 C C . GLU A 1 183 ? -5.046 6.281 21.313 1.00 98.62 183 GLU A C 1
ATOM 1434 O O . GLU A 1 183 ? -5.470 6.095 22.456 1.00 98.62 183 GLU A O 1
ATOM 1439 N N . ARG A 1 184 ? -5.724 7.011 20.415 1.00 98.62 184 ARG A N 1
ATOM 1440 C CA . ARG A 1 184 ? -7.025 7.634 20.720 1.00 98.62 184 ARG A CA 1
ATOM 1441 C C . ARG A 1 184 ? -8.075 6.596 21.110 1.00 98.62 184 ARG A C 1
ATOM 1443 O O . ARG A 1 184 ? -8.803 6.796 22.084 1.00 98.62 184 ARG A O 1
ATOM 1450 N N . LEU A 1 185 ? -8.140 5.479 20.383 1.00 98.62 185 LEU A N 1
ATOM 1451 C CA . LEU A 1 185 ? -9.039 4.377 20.722 1.00 98.62 185 LEU A CA 1
ATOM 1452 C C . LEU A 1 185 ? -8.693 3.787 22.095 1.00 98.62 185 LEU A C 1
ATOM 1454 O O . LEU A 1 185 ? -9.582 3.643 22.933 1.00 98.62 185 LEU A O 1
ATOM 1458 N N . ALA A 1 186 ? -7.417 3.497 22.359 1.00 98.56 186 ALA A N 1
ATOM 1459 C CA . ALA A 1 186 ? -6.975 2.929 23.631 1.00 98.56 186 ALA A CA 1
ATOM 1460 C C . ALA A 1 186 ? -7.307 3.845 24.823 1.00 98.56 186 ALA A C 1
ATOM 1462 O O . ALA A 1 186 ? -7.780 3.367 25.856 1.00 98.56 186 ALA A O 1
ATOM 1463 N N . GLN A 1 187 ? -7.137 5.161 24.669 1.00 98.62 187 GLN A N 1
ATOM 1464 C CA . GLN A 1 187 ? -7.533 6.151 25.676 1.00 98.62 187 GLN A CA 1
ATOM 1465 C C . GLN A 1 187 ? -9.041 6.107 25.948 1.00 98.62 187 GLN A C 1
ATOM 1467 O O . GLN A 1 187 ? -9.451 6.014 27.106 1.00 98.62 187 GLN A O 1
ATOM 1472 N N . ALA A 1 188 ? -9.869 6.080 24.901 1.00 98.62 188 ALA A N 1
ATOM 1473 C CA . ALA A 1 188 ? -11.320 5.992 25.048 1.00 98.62 188 ALA A CA 1
ATOM 1474 C C . ALA A 1 188 ? -11.760 4.687 25.744 1.00 98.62 188 ALA A C 1
ATOM 1476 O O . ALA A 1 188 ? -12.647 4.705 26.599 1.00 98.62 188 ALA A O 1
ATOM 1477 N N . LEU A 1 189 ? -11.116 3.553 25.445 1.00 98.56 189 LEU A N 1
ATOM 1478 C CA . LEU A 1 189 ? -11.367 2.295 26.161 1.00 98.56 189 LEU A CA 1
ATOM 1479 C C . LEU A 1 189 ? -10.926 2.372 27.630 1.00 98.56 189 LEU A C 1
ATOM 1481 O O . LEU A 1 189 ? -11.616 1.849 28.511 1.00 98.56 189 LEU A O 1
ATOM 1485 N N . GLN A 1 190 ? -9.814 3.049 27.922 1.00 98.44 190 GLN A N 1
ATOM 1486 C CA . GLN A 1 190 ? -9.344 3.244 29.292 1.00 98.44 190 GLN A CA 1
ATOM 1487 C C . GLN A 1 190 ? -10.322 4.092 30.118 1.00 98.44 190 GLN A C 1
ATOM 1489 O O . GLN A 1 190 ? -10.539 3.804 31.297 1.00 98.44 190 GLN A O 1
ATOM 1494 N N . GLU A 1 191 ? -10.970 5.091 29.518 1.00 98.44 191 GLU A N 1
ATOM 1495 C CA . GLU A 1 191 ? -12.038 5.853 30.175 1.00 98.44 191 GLU A CA 1
ATOM 1496 C C . GLU A 1 191 ? -13.229 4.965 30.558 1.00 98.44 191 GLU A C 1
ATOM 1498 O O . GLU A 1 191 ? -13.760 5.086 31.666 1.00 98.44 191 GLU A O 1
ATOM 1503 N N . ILE A 1 192 ? -13.615 4.023 29.690 1.00 98.19 192 ILE A N 1
ATOM 1504 C CA . ILE A 1 192 ? -14.660 3.037 29.998 1.00 98.19 192 ILE A CA 1
ATOM 1505 C C . ILE A 1 192 ? -14.236 2.140 31.164 1.00 98.19 192 ILE A C 1
ATOM 1507 O O . ILE A 1 192 ? -15.010 1.973 32.111 1.00 98.19 192 ILE A O 1
ATOM 1511 N N . LYS A 1 193 ? -13.000 1.621 31.150 1.00 97.38 193 LYS A N 1
ATOM 1512 C CA . 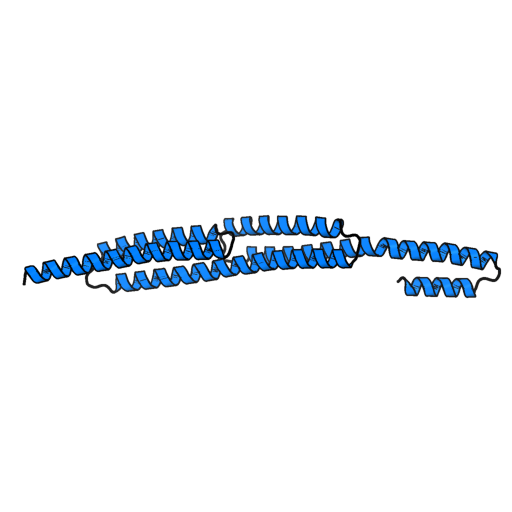LYS A 1 193 ? -12.447 0.828 32.263 1.00 97.38 193 LYS A CA 1
ATOM 1513 C C . LYS A 1 193 ? -12.492 1.600 33.585 1.00 97.38 193 LYS A C 1
ATOM 1515 O O . LYS A 1 193 ? -12.934 1.066 34.604 1.00 97.38 193 LYS A O 1
ATOM 1520 N N . ASN A 1 194 ? -12.093 2.871 33.570 1.00 97.88 194 ASN A N 1
ATOM 1521 C CA . ASN A 1 194 ? -12.108 3.731 34.753 1.00 97.88 194 ASN A CA 1
ATOM 1522 C C . ASN A 1 194 ? -13.535 3.965 35.276 1.00 97.88 194 ASN A C 1
ATOM 1524 O O . ASN A 1 194 ? -13.761 3.901 36.485 1.00 97.88 194 ASN A O 1
ATOM 1528 N N . LEU A 1 195 ? -14.505 4.187 34.381 1.00 96.44 195 LEU A N 1
ATOM 1529 C CA . LEU A 1 195 ? -15.914 4.351 34.745 1.00 96.44 195 LEU A CA 1
ATOM 1530 C C . LEU A 1 195 ? -16.491 3.089 35.399 1.00 96.44 195 LEU A C 1
ATOM 1532 O O . LEU A 1 195 ? -17.187 3.196 36.410 1.00 96.44 195 LEU A O 1
ATOM 1536 N N . VAL A 1 196 ? -16.207 1.906 34.842 1.00 96.44 196 VAL A N 1
ATOM 1537 C CA . VAL A 1 196 ? -16.647 0.622 35.413 1.00 96.44 196 VAL A CA 1
ATOM 1538 C C . VAL A 1 196 ? -16.109 0.473 36.833 1.00 96.44 196 VAL A C 1
ATOM 1540 O O . VAL A 1 196 ? -16.896 0.306 37.763 1.00 96.44 196 VAL A O 1
ATOM 1543 N N . LYS A 1 197 ? -14.800 0.663 37.023 1.00 95.88 197 LYS A N 1
ATOM 1544 C CA . LYS A 1 197 ? -14.162 0.573 38.341 1.00 95.88 197 LYS A CA 1
ATOM 1545 C C . LYS A 1 197 ? -14.745 1.569 39.350 1.00 95.88 197 LYS A C 1
ATOM 1547 O O . LYS A 1 197 ? -14.975 1.224 40.506 1.00 95.88 197 LYS A O 1
ATOM 1552 N N . ALA A 1 198 ? -15.016 2.805 38.925 1.00 96.25 198 ALA A N 1
ATOM 1553 C CA . ALA A 1 198 ? -15.628 3.816 39.787 1.00 96.25 198 ALA A CA 1
ATOM 1554 C C . ALA A 1 198 ? -17.040 3.408 40.241 1.00 96.25 198 ALA A C 1
ATOM 1556 O O . ALA A 1 198 ? -17.379 3.566 41.415 1.00 96.25 198 ALA A O 1
ATOM 1557 N N . LYS A 1 199 ? -17.849 2.843 39.333 1.00 92.62 199 LYS A N 1
ATOM 1558 C CA . LYS A 1 199 ? -19.178 2.312 39.669 1.00 92.62 199 LYS A CA 1
ATOM 1559 C C . LYS A 1 199 ? -19.103 1.147 40.651 1.00 92.62 199 LYS A C 1
ATOM 1561 O O . LYS A 1 199 ? -19.903 1.102 41.579 1.00 92.62 199 LYS A O 1
ATOM 1566 N N . GLU A 1 200 ? -18.173 0.217 40.455 1.00 93.06 200 GLU A N 1
ATOM 1567 C CA . GLU A 1 200 ? -17.990 -0.927 41.355 1.00 93.06 200 GLU A CA 1
ATOM 1568 C C . GLU A 1 200 ? -17.624 -0.486 42.769 1.00 93.06 200 GLU A C 1
ATOM 1570 O O . GLU A 1 200 ? -18.278 -0.903 43.723 1.00 93.06 200 GLU A O 1
ATOM 1575 N N . ASN A 1 201 ? -16.643 0.411 42.894 1.00 93.44 201 ASN A N 1
ATOM 1576 C CA . ASN A 1 201 ? -16.239 0.960 44.187 1.00 93.44 201 ASN A CA 1
ATOM 1577 C C . ASN A 1 201 ? -17.423 1.633 44.898 1.00 93.44 201 ASN A C 1
ATOM 1579 O O . ASN A 1 201 ? -17.674 1.368 46.069 1.00 93.44 201 ASN A O 1
ATOM 1583 N N . ALA A 1 202 ? -18.198 2.450 44.175 1.00 94.12 202 ALA A N 1
ATOM 1584 C CA . ALA A 1 202 ? -19.358 3.131 44.742 1.00 94.12 202 ALA A CA 1
ATOM 1585 C C . ALA A 1 202 ? -20.453 2.155 45.214 1.00 94.12 202 ALA A C 1
ATOM 1587 O O . ALA A 1 202 ? -21.036 2.368 46.275 1.00 94.12 202 ALA A O 1
ATOM 1588 N N . LYS A 1 203 ? -20.725 1.078 44.460 1.00 91.06 203 LYS A N 1
ATOM 1589 C CA . LYS A 1 203 ? -21.691 0.038 44.861 1.00 91.06 203 LYS A CA 1
ATOM 1590 C C . LYS A 1 203 ? -21.225 -0.694 46.122 1.00 91.06 203 LYS A C 1
ATOM 1592 O O . LYS A 1 203 ? -21.989 -0.794 47.075 1.00 91.06 203 LYS A O 1
ATOM 1597 N N . GLN A 1 204 ? -19.957 -1.108 46.167 1.00 90.94 204 GLN A N 1
ATOM 1598 C CA . GLN A 1 204 ? -19.378 -1.777 47.338 1.00 90.94 204 GLN A CA 1
ATOM 1599 C C . GLN A 1 204 ? -19.411 -0.902 48.596 1.00 90.94 204 GLN A C 1
ATOM 1601 O O . GLN A 1 204 ? -19.681 -1.404 49.686 1.00 90.94 204 GLN A O 1
ATOM 1606 N N . ASP A 1 205 ? -19.139 0.398 48.468 1.00 93.56 205 ASP A N 1
ATOM 1607 C CA . ASP A 1 205 ? -19.183 1.325 49.602 1.00 93.56 205 ASP A CA 1
AT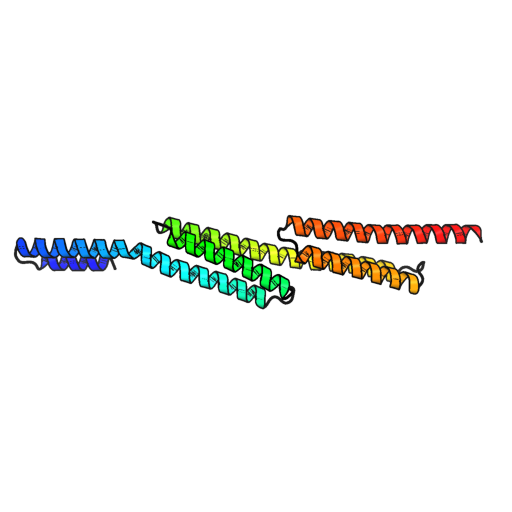OM 1608 C C . ASP A 1 205 ? -20.608 1.534 50.126 1.00 93.56 205 ASP A C 1
ATOM 1610 O O . ASP A 1 205 ? -20.800 1.678 51.333 1.00 93.56 205 ASP A O 1
ATOM 1614 N N . VAL A 1 206 ? -21.617 1.520 49.249 1.00 92.88 206 VAL A N 1
ATOM 1615 C CA . VAL A 1 206 ? -23.025 1.545 49.670 1.00 92.88 206 VAL A CA 1
ATOM 1616 C C . VAL A 1 206 ? -23.402 0.238 50.365 1.00 92.88 206 VAL A C 1
ATOM 1618 O O . VAL A 1 206 ? -23.934 0.299 51.470 1.00 92.88 206 VAL A O 1
ATOM 1621 N N . ASP A 1 207 ? -23.067 -0.920 49.790 1.00 90.69 207 ASP A N 1
ATOM 1622 C CA . ASP A 1 207 ? -23.391 -2.230 50.374 1.00 90.69 207 ASP A CA 1
ATOM 1623 C C . ASP A 1 207 ? -22.790 -2.395 51.780 1.00 90.69 207 ASP A C 1
ATOM 1625 O O . ASP A 1 207 ? -23.479 -2.826 52.704 1.00 90.69 207 ASP A O 1
ATOM 1629 N N . LYS A 1 208 ? -21.537 -1.958 51.984 1.00 92.50 208 LYS A N 1
ATOM 1630 C CA . LYS A 1 208 ? -20.868 -1.969 53.300 1.00 92.50 208 LYS A CA 1
ATOM 1631 C C . LYS A 1 208 ? -21.553 -1.102 54.354 1.00 92.50 208 LYS A C 1
ATOM 1633 O O . LYS A 1 208 ? -21.369 -1.351 55.536 1.00 92.50 208 LYS A O 1
ATOM 1638 N N . ARG A 1 209 ? -22.279 -0.051 53.960 1.00 91.56 209 ARG A N 1
ATOM 1639 C CA . ARG A 1 209 ? -22.971 0.849 54.902 1.00 91.56 209 ARG A CA 1
ATOM 1640 C C . ARG A 1 209 ? -24.332 0.322 55.345 1.00 91.56 209 ARG A C 1
ATOM 1642 O O . ARG A 1 209 ? -24.920 0.905 56.253 1.00 91.56 209 ARG A O 1
ATOM 1649 N N . VAL A 1 210 ? -24.847 -0.706 54.673 1.00 88.38 210 VAL A N 1
ATOM 1650 C CA . VAL A 1 210 ? -26.166 -1.299 54.939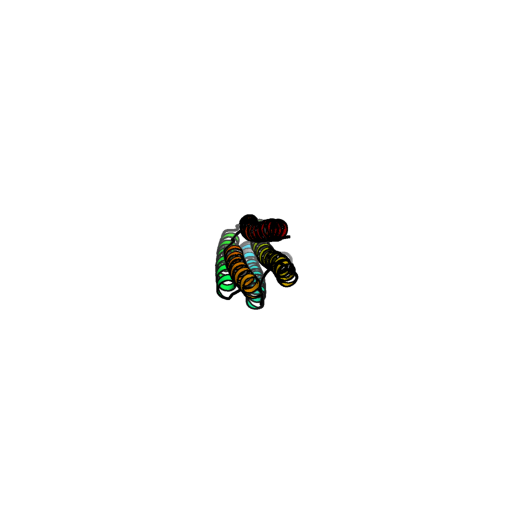 1.00 88.38 210 VAL A CA 1
ATOM 1651 C C . VAL A 1 210 ? -26.046 -2.645 55.681 1.00 88.38 210 VAL A C 1
ATOM 1653 O O . VAL A 1 210 ? -27.049 -3.132 56.197 1.00 88.38 210 VAL A O 1
ATOM 1656 N N . GLN A 1 211 ? -24.839 -3.222 55.764 1.00 72.81 211 GLN A N 1
ATOM 1657 C CA . GLN A 1 211 ? -24.498 -4.397 56.586 1.00 72.81 211 GLN A CA 1
ATOM 1658 C C . GLN A 1 211 ? -24.114 -3.996 58.013 1.00 72.81 211 GLN A C 1
ATOM 1660 O O . GLN A 1 211 ? -24.475 -4.760 58.936 1.00 72.81 211 GLN A O 1
#